Protein AF-G5GCE6-F1 (afdb_monomer)

Secondary structure (DSSP, 8-state):
-----------------------EEEEEESHHHHTTSPTT-EEEEEE-TTS--SS----TTSEEEEEE--SS---S--GGGS-TT-SEEE--SS-TTTT-TT-EEE--TTT-TT--EEE--SS--SEEEEETT--EEE--SS---EEEEE-SSS----SEEE-TT-TT---EESS-GGG-SEEE-TT-GGGPPPEEGGGG-

Structure (mmCIF, N/CA/C/O backbone):
data_AF-G5GCE6-F1
#
_entry.id   AF-G5GCE6-F1
#
loop_
_atom_site.group_PDB
_atom_site.id
_atom_site.type_symbol
_atom_site.label_atom_id
_atom_site.label_alt_id
_atom_site.label_comp_id
_atom_site.label_asym_id
_atom_site.label_entity_id
_atom_site.label_seq_id
_atom_site.pdbx_PDB_ins_code
_atom_site.Cartn_x
_atom_site.Cartn_y
_atom_site.Cartn_z
_atom_site.occupancy
_atom_site.B_iso_or_equiv
_atom_site.auth_seq_id
_atom_site.auth_comp_id
_atom_site.auth_asym_id
_atom_site.auth_atom_id
_atom_site.pdbx_PDB_model_num
ATOM 1 N N . MET A 1 1 ? -28.705 23.064 73.867 1.00 38.25 1 MET A N 1
ATOM 2 C CA . MET A 1 1 ? -28.601 23.358 72.418 1.00 38.25 1 MET A CA 1
ATOM 3 C C . MET A 1 1 ? -27.301 24.131 72.239 1.00 38.25 1 MET A C 1
ATOM 5 O O . MET A 1 1 ? -27.145 25.101 72.953 1.00 38.25 1 MET A O 1
ATOM 9 N N . SER A 1 2 ? -26.293 23.792 71.450 1.00 36.28 2 SER A N 1
ATOM 10 C CA . SER A 1 2 ? -26.011 22.711 70.511 1.00 36.28 2 SER A CA 1
ATOM 11 C C . SER A 1 2 ? -24.482 22.493 70.536 1.00 36.28 2 SER A C 1
ATOM 13 O O . SER A 1 2 ? -23.741 23.376 70.964 1.00 36.28 2 SER A O 1
ATOM 15 N N . PHE A 1 3 ? -24.040 21.304 70.140 1.00 30.88 3 PHE A N 1
ATOM 16 C CA . PHE A 1 3 ? -22.672 20.786 70.219 1.00 30.88 3 PHE A CA 1
ATOM 17 C C . PHE A 1 3 ? -21.669 21.530 69.314 1.00 30.88 3 PHE A C 1
ATOM 19 O O . PHE A 1 3 ? -21.962 21.786 68.151 1.00 30.88 3 PHE A O 1
ATOM 26 N N . CYS A 1 4 ? -20.446 21.745 69.813 1.00 34.59 4 CYS A N 1
ATOM 27 C CA . CYS A 1 4 ? -19.242 21.950 69.001 1.00 34.59 4 CYS A CA 1
ATOM 28 C C . CYS A 1 4 ? -18.360 20.700 69.124 1.00 34.59 4 CYS A C 1
ATOM 30 O O . CYS A 1 4 ? -17.718 20.493 70.150 1.00 34.59 4 CYS A O 1
ATOM 32 N N . VAL A 1 5 ? -18.335 19.870 68.080 1.00 34.66 5 VAL A N 1
ATOM 33 C CA . VAL A 1 5 ? -17.349 18.796 67.882 1.00 34.66 5 VAL A CA 1
ATOM 34 C C . VAL A 1 5 ? -16.894 18.889 66.429 1.00 34.66 5 VAL A C 1
ATOM 36 O O . VAL A 1 5 ? -17.588 18.441 65.523 1.00 34.66 5 VAL A O 1
ATOM 39 N N . GLY A 1 6 ? -15.749 19.527 66.201 1.00 32.06 6 GLY A N 1
ATOM 40 C CA . GLY A 1 6 ? -15.050 19.505 64.919 1.00 32.06 6 GLY A CA 1
ATOM 41 C C . GLY A 1 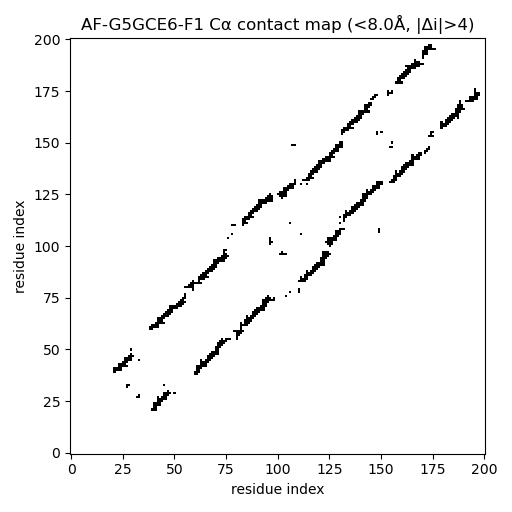6 ? -13.982 18.421 64.958 1.00 32.06 6 GLY A C 1
ATOM 42 O O . GLY A 1 6 ? -12.836 18.708 65.289 1.00 32.06 6 GLY A O 1
ATOM 43 N N . ILE A 1 7 ? -14.371 17.176 64.678 1.00 37.06 7 ILE A N 1
ATOM 44 C CA . ILE A 1 7 ? -13.442 16.065 64.447 1.00 37.06 7 ILE A CA 1
ATOM 45 C C . ILE A 1 7 ? -13.262 15.917 62.938 1.00 37.06 7 ILE A C 1
ATOM 47 O O . ILE A 1 7 ? -14.229 15.825 62.185 1.00 37.06 7 ILE A O 1
ATOM 51 N N . ALA A 1 8 ? -12.001 15.901 62.516 1.00 36.28 8 ALA A N 1
ATOM 52 C CA . ALA A 1 8 ? -11.582 15.583 61.166 1.00 36.28 8 ALA A CA 1
ATOM 53 C C . ALA A 1 8 ? -11.986 14.149 60.782 1.00 36.28 8 ALA A C 1
ATOM 55 O O . ALA A 1 8 ? -11.697 13.202 61.511 1.00 36.28 8 ALA A O 1
ATOM 56 N N . MET A 1 9 ? -12.567 13.980 59.595 1.00 34.84 9 MET A N 1
ATOM 57 C CA . MET A 1 9 ? -12.491 12.726 58.851 1.00 34.84 9 MET A CA 1
ATOM 58 C C . MET A 1 9 ? -12.184 13.023 57.391 1.00 34.84 9 MET A C 1
ATOM 60 O O . MET A 1 9 ? -12.892 13.768 56.715 1.00 34.84 9 MET A O 1
ATOM 64 N N . ALA A 1 10 ? -11.092 12.421 56.936 1.00 36.06 10 ALA A N 1
ATOM 65 C CA . ALA A 1 10 ? -10.726 12.310 55.545 1.00 36.06 10 ALA A CA 1
ATOM 66 C C . ALA A 1 10 ? -11.828 11.581 54.766 1.00 36.06 10 ALA A C 1
ATOM 68 O O . ALA A 1 10 ? -12.328 10.546 55.202 1.00 36.06 10 ALA A O 1
ATOM 69 N N . CYS A 1 11 ? -12.136 12.071 53.571 1.00 30.03 11 CYS A N 1
ATOM 70 C CA . CYS A 1 11 ? -12.676 11.220 52.526 1.00 30.03 11 CYS A CA 1
ATOM 71 C C . CYS A 1 11 ? -11.801 11.425 51.295 1.00 30.03 11 CYS A C 1
ATOM 73 O O . CYS A 1 11 ? -11.977 12.355 50.512 1.00 30.03 11 CYS A O 1
ATOM 75 N N . SER A 1 12 ? -10.779 10.579 51.204 1.00 34.12 12 SER A N 1
ATOM 76 C CA . SER A 1 12 ? -10.048 10.303 49.981 1.00 34.12 12 SER A CA 1
ATOM 77 C C . SER A 1 12 ? -11.053 9.853 48.927 1.00 34.12 12 SER A C 1
ATOM 79 O O . SER A 1 12 ? -11.539 8.722 48.974 1.00 34.12 12 SER A O 1
ATOM 81 N N . THR A 1 13 ? -11.381 10.731 47.987 1.00 35.94 13 THR A N 1
ATOM 82 C CA . THR A 1 13 ? -12.007 10.311 46.741 1.00 35.94 13 THR A CA 1
ATOM 83 C C . THR A 1 13 ? -10.972 9.486 45.994 1.00 35.94 13 THR A C 1
ATOM 85 O O . THR A 1 13 ? -9.988 9.994 45.457 1.00 35.94 13 THR A O 1
ATOM 88 N N . SER A 1 14 ? -11.159 8.170 46.050 1.00 34.25 14 SER A N 1
ATOM 89 C CA . SER A 1 14 ? -10.414 7.216 45.252 1.00 34.25 14 SER A CA 1
ATOM 90 C C . SER A 1 14 ? -10.471 7.663 43.796 1.00 34.25 14 SER A C 1
ATOM 92 O O . SER A 1 14 ? -11.555 7.732 43.209 1.00 34.25 14 SER A O 1
ATOM 94 N N . LEU A 1 15 ? -9.307 7.939 43.210 1.00 37.00 15 LEU A N 1
ATOM 95 C CA . LEU A 1 15 ? -9.115 7.766 41.781 1.00 37.00 15 LEU A CA 1
ATOM 96 C C . LEU A 1 15 ? -9.567 6.341 41.477 1.00 37.00 15 LEU A C 1
ATOM 98 O O . LEU A 1 15 ? -8.881 5.381 41.822 1.00 37.00 15 LEU A O 1
ATOM 102 N N . ALA A 1 16 ? -10.757 6.206 40.898 1.00 36.91 16 ALA A N 1
ATOM 103 C CA . ALA A 1 16 ? -11.116 4.993 40.205 1.00 36.91 16 ALA A CA 1
ATOM 104 C C . ALA A 1 16 ? -10.120 4.889 39.049 1.00 36.91 16 ALA A C 1
ATOM 106 O O . ALA A 1 16 ? -10.306 5.483 37.988 1.00 36.91 16 ALA A O 1
ATOM 107 N N . SER A 1 17 ? -9.021 4.174 39.284 1.00 39.84 17 SER A N 1
ATOM 108 C CA . SER A 1 17 ? -8.275 3.505 38.238 1.00 39.84 17 SER A CA 1
ATOM 109 C C . SER A 1 17 ? -9.249 2.517 37.612 1.00 39.84 17 SER A C 1
ATOM 111 O O . SER A 1 17 ? -9.331 1.348 37.986 1.00 39.84 17 SER A O 1
ATOM 113 N N . GLY A 1 18 ? -10.068 3.039 36.698 1.00 36.72 18 GLY A N 1
ATOM 114 C CA . GLY A 1 18 ? -10.846 2.246 35.777 1.00 36.72 18 GLY A CA 1
ATOM 115 C C . GLY A 1 18 ? -9.850 1.409 35.001 1.00 36.72 18 GLY A C 1
ATOM 116 O O . GLY A 1 18 ? -9.273 1.870 34.021 1.00 36.72 18 GLY A O 1
ATOM 117 N N . SER A 1 19 ? -9.626 0.197 35.497 1.00 42.47 19 SER A N 1
ATOM 118 C CA . SER A 1 19 ? -9.147 -0.953 34.751 1.00 42.47 19 SER A CA 1
ATOM 119 C C . SER A 1 19 ? -10.115 -1.147 33.585 1.00 42.47 19 SER A C 1
ATOM 121 O O . SER A 1 19 ? -11.017 -1.980 33.628 1.00 42.47 19 SER A O 1
ATOM 123 N N . THR A 1 20 ? -9.985 -0.305 32.566 1.00 47.72 20 THR A N 1
ATOM 124 C CA . THR A 1 20 ? -10.606 -0.517 31.273 1.00 47.72 20 THR A CA 1
ATOM 125 C C . THR A 1 20 ? -9.797 -1.638 30.656 1.00 47.72 20 THR A C 1
ATOM 127 O O . THR A 1 20 ? -8.755 -1.430 30.046 1.00 47.72 20 THR A O 1
ATOM 130 N N . THR A 1 21 ? -10.230 -2.873 30.909 1.00 48.88 21 THR A N 1
ATOM 131 C CA . THR A 1 21 ? -9.890 -3.975 30.014 1.00 48.88 21 THR A CA 1
ATOM 132 C C . THR A 1 21 ? -10.114 -3.447 28.599 1.00 48.88 21 THR A C 1
ATOM 134 O O . THR A 1 21 ? -11.217 -2.937 28.365 1.00 48.88 21 THR A O 1
ATOM 137 N N . PRO A 1 22 ? -9.109 -3.482 27.703 1.00 57.69 22 PRO A N 1
ATOM 138 C CA . PRO A 1 22 ? -9.297 -3.042 26.332 1.00 57.69 22 PRO A CA 1
ATOM 139 C C . PRO A 1 22 ? -10.565 -3.698 25.810 1.00 57.69 22 PRO A C 1
ATOM 141 O O . PRO A 1 22 ? -10.688 -4.925 25.845 1.00 57.69 22 PRO A O 1
ATOM 144 N N . THR A 1 23 ? -11.556 -2.884 25.451 1.00 78.44 23 THR A N 1
ATOM 145 C CA . THR A 1 23 ? -12.757 -3.412 24.817 1.00 78.44 23 THR A CA 1
ATOM 146 C C . THR A 1 23 ? -12.268 -4.035 23.522 1.00 78.44 23 THR A C 1
ATOM 148 O O . THR A 1 23 ? -11.692 -3.344 22.687 1.00 78.44 23 THR A O 1
ATOM 151 N N . ASP A 1 24 ? -12.390 -5.347 23.415 1.00 91.94 24 ASP A N 1
ATOM 152 C CA . ASP A 1 24 ? -11.937 -6.093 22.254 1.00 91.94 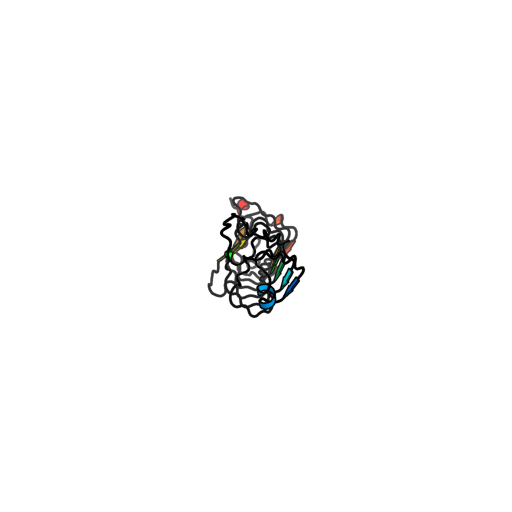24 ASP A CA 1
ATOM 153 C C . ASP A 1 24 ? -13.153 -6.319 21.362 1.00 91.94 24 ASP A C 1
ATOM 155 O O . ASP A 1 24 ? -14.114 -6.995 21.741 1.00 91.94 24 ASP A O 1
ATOM 159 N N . VAL A 1 25 ? -13.154 -5.662 20.209 1.00 96.69 25 VAL A N 1
ATOM 160 C CA . VAL A 1 25 ? -14.239 -5.705 19.241 1.00 96.69 25 VAL A CA 1
ATOM 161 C C . VAL A 1 25 ? -13.772 -6.520 18.052 1.00 96.69 25 VAL A C 1
ATOM 163 O O . VAL A 1 25 ? -12.861 -6.138 17.322 1.00 96.69 25 VAL A O 1
ATOM 166 N N . ASP A 1 26 ? -14.435 -7.648 17.822 1.00 97.50 26 ASP A N 1
ATOM 167 C CA . ASP A 1 26 ? -14.067 -8.530 16.718 1.00 97.50 26 ASP A CA 1
ATOM 168 C C . ASP A 1 26 ? -14.205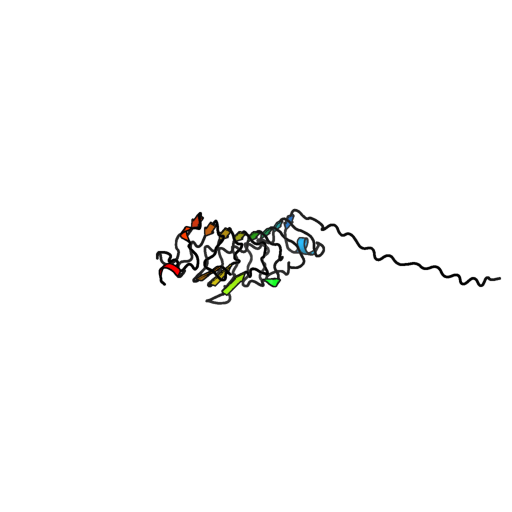 -7.823 15.361 1.00 97.50 26 ASP A C 1
ATOM 170 O O . ASP A 1 26 ? -13.300 -7.854 14.529 1.00 97.50 26 ASP A O 1
ATOM 174 N N . ARG A 1 27 ? -15.330 -7.133 15.131 1.00 98.00 27 ARG A N 1
ATOM 175 C CA . ARG A 1 27 ? -15.604 -6.462 13.855 1.00 98.00 27 ARG A CA 1
ATOM 176 C C . ARG A 1 27 ? -16.372 -5.163 14.040 1.00 98.00 27 ARG A C 1
ATOM 178 O O . ARG A 1 27 ? -17.335 -5.109 14.801 1.00 98.00 27 ARG A O 1
ATOM 185 N N . VAL A 1 28 ? -16.007 -4.149 13.264 1.00 98.25 28 VAL A N 1
ATOM 186 C CA . VAL A 1 28 ? -16.725 -2.874 13.150 1.00 98.25 28 VAL A CA 1
ATOM 187 C C . VAL A 1 28 ? -16.897 -2.539 11.679 1.00 98.25 28 VAL A C 1
ATOM 189 O O . VAL A 1 28 ? -15.960 -2.694 10.900 1.00 98.25 28 VAL A O 1
ATOM 192 N N . LYS A 1 29 ? -18.081 -2.049 11.303 1.00 98.00 29 LYS A N 1
ATOM 193 C CA . LYS A 1 29 ? -18.350 -1.559 9.952 1.00 98.00 29 LYS A CA 1
ATOM 194 C C . LYS A 1 29 ? -18.863 -0.125 9.979 1.00 98.00 29 LYS A C 1
ATOM 196 O O . LYS A 1 29 ? -19.843 0.173 10.659 1.00 98.00 29 LYS A O 1
ATOM 201 N N . GLY A 1 30 ? -18.230 0.729 9.181 1.00 97.81 30 GLY A N 1
ATOM 202 C CA . GLY A 1 30 ? -18.582 2.133 9.009 1.00 97.81 30 GLY A CA 1
ATOM 203 C C . GLY A 1 30 ? -18.041 3.054 10.107 1.00 97.81 30 GLY A C 1
ATOM 204 O O . GLY A 1 30 ? -17.963 2.702 11.285 1.00 97.81 30 GLY A O 1
ATOM 205 N N . LEU A 1 31 ? -17.712 4.287 9.710 1.00 96.88 31 LEU A N 1
ATOM 206 C CA . LEU A 1 31 ? -17.091 5.279 10.595 1.00 96.88 31 LEU A CA 1
ATOM 207 C C . LEU A 1 31 ? -17.957 5.663 11.793 1.00 96.88 31 LEU A C 1
ATOM 209 O O . LEU A 1 31 ? -17.433 5.877 12.879 1.00 96.88 31 LEU A O 1
ATOM 213 N N . GLN A 1 32 ? -19.278 5.746 11.616 1.00 96.62 32 GLN A N 1
ATOM 214 C CA . GLN A 1 32 ? -20.172 6.138 12.705 1.00 96.62 32 GLN A CA 1
ATOM 215 C C . GLN A 1 32 ? -20.141 5.129 13.857 1.00 96.62 32 GLN A C 1
ATOM 217 O O . GLN A 1 32 ? -20.107 5.541 15.012 1.00 96.62 32 GLN A O 1
ATOM 222 N N . ALA A 1 33 ? -20.136 3.828 13.551 1.00 97.62 33 ALA A N 1
ATOM 223 C CA . ALA A 1 33 ? -20.049 2.784 14.568 1.00 97.62 33 ALA A CA 1
ATOM 224 C C . ALA A 1 33 ? -18.671 2.785 15.241 1.00 97.62 33 ALA A C 1
ATOM 226 O O . ALA A 1 33 ? -18.586 2.695 16.462 1.00 97.62 33 ALA A O 1
ATOM 227 N N . LEU A 1 34 ? -17.600 2.959 14.459 1.00 97.75 34 LEU A N 1
ATOM 228 C CA . LEU A 1 34 ? -16.238 3.050 14.986 1.00 97.75 34 LEU A CA 1
ATOM 229 C C . LEU A 1 34 ? -16.076 4.220 15.962 1.00 97.75 34 LEU A C 1
ATOM 231 O O . LEU A 1 34 ? -15.569 4.035 17.061 1.00 97.75 34 LEU A O 1
ATOM 235 N N . TYR A 1 35 ? -16.570 5.406 15.604 1.00 97.19 35 TYR A N 1
ATOM 236 C CA . TYR A 1 35 ? -16.459 6.612 16.431 1.00 97.19 35 TYR A CA 1
ATOM 237 C C . TYR A 1 35 ? -17.350 6.622 17.677 1.00 97.19 35 TYR A C 1
ATOM 239 O O . TYR A 1 35 ? -17.205 7.506 18.517 1.00 97.19 35 TYR A O 1
ATOM 247 N N . GLN A 1 36 ? -18.235 5.638 17.842 1.00 97.31 36 GLN A N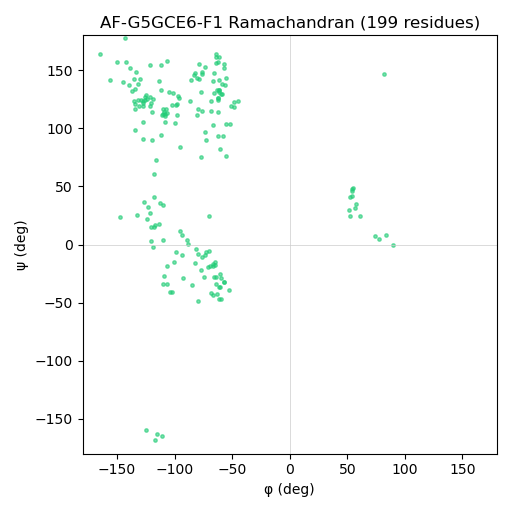 1
ATOM 248 C CA . GLN A 1 36 ? -18.929 5.410 19.113 1.00 97.31 36 GLN A CA 1
ATOM 249 C C . GLN A 1 36 ? -18.083 4.607 20.109 1.00 97.31 36 GLN A C 1
ATOM 251 O O . GLN A 1 36 ? -18.405 4.587 21.297 1.00 97.31 36 GLN A O 1
ATOM 256 N N . LEU A 1 37 ? -17.015 3.949 19.650 1.00 96.50 37 LEU A N 1
ATOM 257 C CA . LEU A 1 37 ? -16.133 3.173 20.511 1.00 96.50 37 LEU A CA 1
ATOM 258 C C . LEU A 1 37 ? -15.156 4.089 21.264 1.00 96.50 37 LEU A C 1
ATOM 260 O O . LEU A 1 37 ? -14.645 5.052 20.679 1.00 96.50 37 LEU A O 1
ATOM 264 N N . PRO A 1 38 ? -14.849 3.786 22.540 1.00 96.25 38 PRO A N 1
ATOM 265 C CA . PRO A 1 38 ? -13.845 4.518 23.304 1.00 96.25 38 PRO A CA 1
ATOM 266 C C . PRO A 1 38 ? -12.467 4.511 22.630 1.00 96.25 38 PRO A C 1
ATOM 268 O O . PRO A 1 38 ? -12.098 3.548 21.953 1.00 96.25 38 PRO A O 1
ATOM 271 N N . ALA A 1 39 ? -11.671 5.553 22.880 1.00 95.31 39 ALA A N 1
ATOM 272 C CA . ALA A 1 39 ? -10.252 5.559 22.528 1.00 95.31 39 ALA A CA 1
ATOM 273 C C . ALA A 1 39 ? -9.527 4.352 23.151 1.00 95.31 39 ALA A C 1
ATOM 275 O O . ALA A 1 39 ? -9.837 3.957 24.275 1.00 95.31 39 ALA A O 1
ATOM 276 N N . GLY A 1 40 ? -8.570 3.773 22.429 1.00 94.31 40 GLY A N 1
ATOM 277 C CA . GLY A 1 40 ? -7.826 2.584 22.849 1.00 94.31 40 GLY A CA 1
ATOM 278 C C . GLY A 1 40 ? -8.586 1.264 22.687 1.00 94.31 40 GLY A C 1
ATOM 279 O O . GLY A 1 40 ? -8.086 0.224 23.106 1.00 94.31 40 GLY A O 1
ATOM 280 N N . THR A 1 41 ? -9.786 1.280 22.096 1.00 96.69 41 THR A N 1
ATOM 281 C CA . THR A 1 41 ? -10.502 0.048 21.731 1.00 96.69 41 THR A CA 1
ATOM 282 C C . THR A 1 41 ? -9.680 -0.750 20.719 1.00 96.69 41 THR A C 1
ATOM 284 O O . THR A 1 41 ? -9.220 -0.188 19.719 1.00 96.69 41 THR A O 1
ATOM 287 N N . HIS A 1 42 ? -9.519 -2.052 20.975 1.00 97.69 42 HIS A N 1
ATOM 288 C CA . HIS A 1 42 ? -8.890 -2.985 20.041 1.00 97.69 42 HIS A CA 1
ATOM 289 C C . HIS A 1 42 ? -9.949 -3.510 19.080 1.00 97.69 42 HIS A C 1
ATOM 291 O O . HIS A 1 42 ? -10.964 -4.048 19.514 1.00 97.69 42 HIS A O 1
ATOM 297 N N . VAL A 1 43 ? -9.736 -3.343 17.780 1.00 98.06 43 VAL A N 1
ATOM 298 C CA . VAL A 1 43 ? -10.646 -3.796 16.728 1.00 98.06 43 VAL A CA 1
ATOM 299 C C . VAL A 1 43 ? -9.914 -4.796 15.842 1.00 98.06 43 VAL A C 1
ATOM 301 O O . VAL A 1 43 ? -9.001 -4.424 15.108 1.00 98.06 43 VAL A O 1
ATOM 304 N N . ARG A 1 44 ? -10.325 -6.067 15.835 1.00 98.19 44 ARG A N 1
ATOM 305 C CA . ARG A 1 44 ? -9.660 -7.059 14.968 1.00 98.19 44 ARG A CA 1
ATOM 306 C C . ARG A 1 44 ? -9.889 -6.755 13.486 1.00 98.19 44 ARG A C 1
ATOM 308 O O . ARG A 1 44 ? -8.949 -6.780 12.694 1.00 98.19 44 ARG A O 1
ATOM 315 N N . HIS A 1 45 ? -11.119 -6.406 13.107 1.00 98.62 45 HIS A N 1
ATOM 316 C CA . HIS A 1 45 ? -11.460 -6.083 11.719 1.00 98.62 45 HIS A CA 1
ATOM 317 C C . HIS A 1 45 ? -12.315 -4.818 11.605 1.00 98.62 45 HIS A C 1
ATOM 319 O O . HIS A 1 45 ? -13.464 -4.778 12.050 1.00 98.62 45 HIS A O 1
ATOM 325 N N . CYS A 1 46 ? -11.777 -3.790 10.958 1.00 98.62 46 CYS A N 1
ATOM 326 C CA . CYS A 1 46 ? -12.468 -2.537 10.688 1.00 98.62 46 CYS A CA 1
ATOM 327 C C . CYS A 1 46 ? -12.747 -2.397 9.187 1.00 98.62 46 CYS A C 1
ATOM 329 O O . CYS A 1 46 ? -11.826 -2.229 8.392 1.00 98.62 46 CYS A O 1
ATOM 331 N N . ASP A 1 47 ? -14.023 -2.467 8.810 1.00 98.81 47 ASP A N 1
ATOM 332 C CA . ASP A 1 47 ? -14.497 -2.290 7.436 1.00 98.81 47 ASP A CA 1
ATOM 333 C C . ASP A 1 47 ? -15.037 -0.866 7.246 1.00 98.81 47 ASP A C 1
ATOM 335 O O . ASP A 1 47 ? -16.135 -0.521 7.698 1.00 98.81 47 ASP A O 1
ATOM 339 N N . LEU A 1 48 ? -14.250 -0.033 6.572 1.00 98.75 48 LEU A N 1
ATOM 340 C CA . LEU A 1 48 ? -14.595 1.319 6.134 1.00 98.75 48 LEU A CA 1
ATOM 341 C C . LEU A 1 48 ? -14.659 1.406 4.598 1.00 98.75 48 LEU A C 1
ATOM 343 O O . LEU A 1 48 ? -14.634 2.506 4.028 1.00 98.75 48 LEU A O 1
ATOM 347 N N . SER A 1 49 ? -14.762 0.261 3.920 1.00 98.75 49 SER A N 1
ATOM 348 C CA . SER A 1 49 ? -14.895 0.194 2.469 1.00 98.75 49 SER A CA 1
ATOM 349 C C . SER A 1 49 ? -16.200 0.844 2.001 1.00 98.75 49 SER A C 1
ATOM 351 O O . SER A 1 49 ? -17.163 0.986 2.767 1.00 98.75 49 SER A O 1
ATOM 353 N N . HIS A 1 50 ? -16.245 1.291 0.741 1.00 98.38 50 HIS A N 1
ATOM 354 C CA . HIS A 1 50 ? -17.458 1.835 0.103 1.00 98.38 50 HIS A CA 1
ATOM 355 C C . HIS A 1 50 ? -18.163 2.966 0.882 1.00 98.38 50 HIS A C 1
ATOM 357 O O . HIS A 1 50 ? -19.357 3.223 0.704 1.00 98.38 50 HIS A O 1
ATOM 363 N N . SER A 1 51 ? -17.427 3.688 1.725 1.00 97.25 51 SER A N 1
ATOM 364 C CA . SER A 1 51 ? -17.966 4.714 2.624 1.00 97.25 51 SER A CA 1
ATOM 365 C C . SER A 1 51 ? -17.916 6.126 2.027 1.00 97.25 51 SER A C 1
ATOM 367 O O . SER A 1 51 ? -18.231 7.103 2.705 1.00 97.25 51 SER A O 1
ATOM 369 N N . ARG A 1 52 ? -17.557 6.244 0.738 1.00 97.44 52 ARG A N 1
ATOM 370 C CA . ARG A 1 52 ? -17.425 7.510 -0.012 1.00 97.44 52 ARG A CA 1
ATOM 371 C C . ARG A 1 52 ? -16.450 8.493 0.646 1.00 97.44 52 ARG A C 1
ATOM 373 O O . ARG A 1 52 ? -16.623 9.708 0.546 1.00 97.44 52 ARG A O 1
ATOM 380 N N . LEU A 1 53 ? -15.428 7.975 1.323 1.00 97.94 53 LEU A N 1
ATOM 381 C CA . LEU A 1 53 ? -14.425 8.789 1.998 1.00 97.94 53 LEU A CA 1
ATOM 382 C C . LEU A 1 53 ? -13.578 9.523 0.960 1.00 97.94 53 LEU A C 1
ATOM 384 O O . LEU A 1 53 ? -12.985 8.902 0.086 1.00 97.94 53 LEU A O 1
ATOM 388 N N . THR A 1 54 ? -13.518 10.848 1.054 1.00 97.00 54 THR A N 1
ATOM 389 C CA . THR A 1 54 ? -12.667 11.698 0.196 1.00 97.00 54 THR A CA 1
ATOM 390 C C . THR A 1 54 ? -11.384 12.135 0.897 1.00 97.00 54 THR A C 1
ATOM 392 O O . THR A 1 54 ? -10.443 12.610 0.262 1.00 97.00 54 THR A O 1
ATOM 395 N N . LYS A 1 55 ? -11.342 11.974 2.222 1.00 96.44 55 LYS A N 1
ATOM 396 C CA . LYS A 1 55 ? -10.209 12.272 3.093 1.00 96.44 55 LYS A CA 1
ATOM 397 C C . LYS A 1 55 ? -10.005 11.109 4.047 1.00 96.44 55 LYS A C 1
ATOM 399 O O . LYS A 1 55 ? -10.975 10.453 4.429 1.00 96.44 55 LYS A O 1
ATOM 404 N N . MET A 1 56 ? -8.750 10.895 4.423 1.00 96.19 56 MET A N 1
ATOM 405 C CA . MET A 1 56 ? -8.401 9.912 5.435 1.00 96.19 56 MET A CA 1
ATOM 406 C C . MET A 1 56 ? -9.123 10.275 6.753 1.00 96.19 56 MET A C 1
ATOM 408 O O . MET A 1 56 ? -9.129 11.452 7.131 1.00 96.19 56 MET A O 1
ATOM 412 N N . PRO A 1 57 ? -9.826 9.329 7.400 1.00 97.19 57 PRO A N 1
ATOM 413 C CA . PRO A 1 57 ? -10.336 9.521 8.750 1.00 97.19 57 PRO A CA 1
ATOM 414 C C . PRO A 1 57 ? -9.192 9.383 9.757 1.00 97.19 57 PRO A C 1
ATOM 416 O O . PRO A 1 57 ? -8.292 8.572 9.561 1.00 97.19 57 PRO A O 1
ATOM 419 N N . ASN A 1 58 ? -9.242 10.130 10.861 1.00 97.62 58 ASN A N 1
ATOM 420 C CA . ASN A 1 58 ? -8.285 9.922 11.943 1.00 97.62 58 ASN A CA 1
ATOM 421 C C . ASN A 1 58 ? -8.667 8.666 12.737 1.00 97.62 58 ASN A C 1
ATOM 423 O O . ASN A 1 58 ? -9.735 8.637 13.354 1.00 97.62 58 ASN A O 1
ATOM 427 N N . LEU A 1 59 ? -7.810 7.647 12.687 1.00 97.69 59 LEU A N 1
ATOM 428 C CA . LEU A 1 59 ? -7.979 6.344 13.327 1.00 97.69 59 LEU A CA 1
ATOM 429 C C . LEU A 1 59 ? -6.854 6.033 14.327 1.00 97.69 59 LEU A C 1
ATOM 431 O O . LEU A 1 59 ? -6.864 4.959 14.920 1.00 97.69 59 LEU A O 1
ATOM 435 N N . SER A 1 60 ? -5.910 6.956 14.548 1.00 97.06 60 SER A N 1
ATOM 436 C CA . SER A 1 60 ? -4.715 6.720 15.379 1.00 97.06 60 SER A CA 1
ATOM 437 C C . SER A 1 60 ? -5.018 6.467 16.857 1.00 97.06 60 SER A C 1
ATOM 439 O O . SER A 1 60 ? -4.176 5.966 17.591 1.00 97.06 60 SER A O 1
ATOM 441 N N . MET A 1 61 ? -6.236 6.783 17.302 1.00 96.50 61 MET A N 1
ATOM 442 C CA . MET A 1 61 ? -6.714 6.518 18.661 1.00 96.50 61 MET A CA 1
ATOM 443 C C . MET A 1 61 ? -7.211 5.083 18.886 1.00 96.50 61 MET A C 1
ATOM 445 O O . MET A 1 61 ? -7.619 4.766 20.002 1.00 96.50 61 MET A O 1
ATOM 449 N N . TYR A 1 62 ? -7.239 4.241 17.853 1.00 97.12 62 TYR A N 1
ATOM 450 C CA . TYR A 1 62 ? -7.662 2.844 17.936 1.00 97.12 62 TYR A CA 1
ATOM 451 C C . TYR A 1 62 ? -6.477 1.914 17.705 1.00 97.12 62 TYR A C 1
ATOM 453 O O . TYR A 1 62 ? -5.542 2.256 16.985 1.00 97.12 62 TYR A O 1
ATOM 461 N N . THR A 1 63 ? -6.564 0.705 18.247 1.00 97.19 63 THR A N 1
ATOM 462 C CA . THR A 1 63 ? -5.709 -0.408 17.830 1.00 97.19 63 THR A CA 1
ATOM 463 C C . THR A 1 63 ? -6.522 -1.233 16.842 1.00 97.19 63 THR A C 1
ATOM 465 O O . THR A 1 63 ? -7.619 -1.668 17.179 1.00 97.19 63 THR A O 1
ATOM 468 N N . ILE A 1 64 ? -6.050 -1.402 15.606 1.00 98.12 64 ILE A N 1
ATOM 469 C CA . ILE A 1 64 ? -6.796 -2.123 14.564 1.00 98.12 64 ILE A CA 1
ATOM 470 C C . ILE A 1 64 ? -5.870 -3.131 13.895 1.00 98.12 64 ILE A C 1
ATOM 472 O O . ILE A 1 64 ? -4.848 -2.713 13.367 1.00 98.12 64 ILE A O 1
ATOM 476 N N . ASP A 1 65 ? -6.226 -4.419 13.860 1.00 98.38 65 ASP A N 1
ATOM 477 C CA . ASP A 1 65 ? -5.379 -5.439 13.215 1.00 98.38 65 ASP A CA 1
ATOM 478 C C . ASP A 1 65 ? -5.547 -5.431 11.684 1.00 98.38 65 ASP A C 1
ATOM 480 O O . ASP A 1 65 ? -4.568 -5.412 10.936 1.00 98.38 65 ASP A O 1
ATOM 484 N N . THR A 1 66 ? -6.796 -5.439 11.206 1.00 98.81 66 THR A N 1
ATOM 485 C CA . THR A 1 66 ? -7.154 -5.403 9.778 1.00 98.81 66 THR A CA 1
ATOM 486 C C . THR A 1 66 ? -8.014 -4.186 9.479 1.00 98.81 66 THR A C 1
ATOM 488 O O . THR A 1 66 ? -9.104 -4.048 10.039 1.00 98.81 66 THR A O 1
ATOM 491 N N . LEU A 1 67 ? -7.555 -3.334 8.568 1.00 98.81 67 LEU A N 1
ATOM 492 C CA . LEU A 1 67 ? -8.241 -2.115 8.163 1.00 98.81 67 LEU A CA 1
ATOM 493 C C . LEU A 1 67 ? -8.528 -2.135 6.662 1.00 98.81 67 LEU A C 1
ATOM 495 O O . LEU A 1 67 ? -7.607 -2.147 5.848 1.00 98.81 67 LEU A O 1
ATOM 499 N N . ASP A 1 68 ? -9.807 -2.085 6.312 1.00 98.94 68 ASP A N 1
ATOM 500 C CA . ASP A 1 68 ? -10.271 -1.979 4.933 1.00 98.94 68 ASP A CA 1
ATOM 501 C C . ASP A 1 68 ? -10.803 -0.565 4.664 1.00 98.94 68 ASP A C 1
ATOM 503 O O . ASP A 1 68 ? -11.805 -0.131 5.233 1.00 98.94 68 ASP A O 1
ATOM 507 N N . LEU A 1 69 ? -10.103 0.169 3.805 1.00 98.81 69 LEU A N 1
ATOM 508 C CA . LEU A 1 69 ? -10.448 1.496 3.292 1.00 98.81 69 LEU A CA 1
ATOM 509 C C . LEU A 1 69 ? -10.663 1.465 1.770 1.00 98.81 69 LEU A C 1
ATOM 511 O O . LEU A 1 69 ? -10.662 2.521 1.119 1.00 98.81 69 LEU A O 1
ATOM 515 N N . SER A 1 70 ? -10.854 0.279 1.195 1.00 98.94 70 SER A N 1
ATOM 516 C CA . SER A 1 70 ? -11.010 0.078 -0.240 1.00 98.94 70 SER A CA 1
ATOM 517 C C . SER A 1 70 ? -12.271 0.743 -0.800 1.00 98.94 70 SER A C 1
ATOM 519 O O . SER A 1 70 ? -13.212 1.095 -0.080 1.00 98.94 70 SER A O 1
ATOM 521 N N . HIS A 1 71 ? -12.303 0.947 -2.117 1.00 98.81 71 HIS A N 1
ATOM 522 C CA . HIS A 1 71 ? -13.476 1.477 -2.821 1.00 98.81 71 HIS A CA 1
ATOM 523 C C . HIS A 1 71 ? -14.007 2.805 -2.248 1.00 98.81 71 HIS A C 1
ATOM 525 O O . HIS A 1 71 ? -15.217 3.033 -2.125 1.00 98.81 71 HIS A O 1
ATOM 531 N N . ASN A 1 72 ? -13.091 3.703 -1.903 1.00 98.75 72 ASN A N 1
ATOM 532 C CA . ASN A 1 72 ? -13.382 5.070 -1.494 1.00 98.75 72 ASN A CA 1
ATOM 533 C C . ASN A 1 72 ? -12.880 6.059 -2.570 1.00 98.75 72 ASN A C 1
ATOM 535 O O . ASN A 1 72 ? -12.652 5.706 -3.726 1.00 98.75 72 ASN A O 1
ATOM 539 N N . ALA A 1 73 ? -12.781 7.340 -2.228 1.00 98.50 73 ALA A N 1
ATOM 540 C CA . ALA A 1 73 ? -12.286 8.402 -3.100 1.00 98.50 73 ALA A CA 1
ATOM 541 C C . ALA A 1 73 ? -11.090 9.130 -2.463 1.00 98.50 73 ALA A C 1
ATOM 543 O O . ALA A 1 73 ? -10.917 10.336 -2.654 1.00 98.50 73 ALA A O 1
ATOM 544 N N . LEU A 1 74 ? -10.278 8.411 -1.681 1.00 98.44 74 LEU A N 1
ATOM 545 C CA . LEU A 1 74 ? -9.091 8.966 -1.036 1.00 98.44 74 LEU A CA 1
ATOM 546 C C . LEU A 1 74 ? -8.072 9.365 -2.101 1.00 98.44 74 LEU A C 1
ATOM 548 O O . LEU A 1 74 ? -7.755 8.570 -2.980 1.00 98.44 74 LEU A O 1
ATOM 552 N N . GLN A 1 75 ? -7.555 10.589 -2.020 1.00 97.69 75 GLN A N 1
ATOM 553 C CA . GLN A 1 75 ? -6.582 11.115 -2.989 1.00 97.69 75 GLN A CA 1
ATOM 554 C C . GLN A 1 75 ? -5.155 11.204 -2.443 1.00 97.69 75 GLN A C 1
ATOM 556 O O . GLN A 1 75 ? -4.199 11.287 -3.214 1.00 97.69 75 GLN A O 1
ATOM 561 N N . GLU A 1 76 ? -5.011 11.170 -1.123 1.00 96.12 76 GLU A N 1
ATOM 562 C CA . GLU A 1 76 ? -3.754 11.319 -0.396 1.00 96.12 76 GLU A CA 1
ATOM 563 C C . GLU A 1 76 ? -3.752 10.385 0.810 1.00 96.12 76 GLU A C 1
ATOM 565 O O . GLU A 1 76 ? -4.807 10.013 1.330 1.00 96.12 76 GLU A O 1
ATOM 570 N N . ILE A 1 77 ? -2.547 10.061 1.266 1.00 95.56 77 ILE A N 1
ATOM 571 C CA . ILE A 1 77 ? -2.301 9.334 2.504 1.00 95.56 77 ILE A CA 1
ATOM 572 C C . ILE A 1 77 ? -1.788 10.317 3.552 1.00 95.56 77 ILE A C 1
ATOM 574 O O . ILE A 1 77 ? -0.855 11.073 3.297 1.00 95.56 77 ILE A O 1
ATOM 578 N N . ALA A 1 78 ? -2.384 10.271 4.740 1.00 95.75 78 ALA A N 1
ATOM 579 C CA . ALA A 1 78 ? -1.864 10.922 5.932 1.00 95.75 78 ALA A CA 1
ATOM 580 C C . ALA A 1 78 ? -1.426 9.828 6.911 1.00 95.75 78 ALA A C 1
ATOM 582 O O . ALA A 1 78 ? -2.254 9.307 7.652 1.00 95.75 78 ALA A O 1
ATOM 583 N N . GLU A 1 79 ? -0.143 9.451 6.884 1.00 94.12 79 GLU A N 1
ATOM 584 C CA . GLU A 1 79 ? 0.378 8.286 7.624 1.00 94.12 79 GLU A CA 1
ATOM 585 C C . GLU A 1 79 ? 0.024 8.321 9.124 1.00 94.12 79 GLU A C 1
ATOM 587 O O . GLU A 1 79 ? -0.393 7.313 9.678 1.00 94.12 79 GLU A O 1
ATOM 592 N N . LEU A 1 80 ? 0.069 9.502 9.753 1.00 96.06 80 LEU A N 1
ATOM 593 C CA . LEU A 1 80 ? -0.238 9.698 11.181 1.00 96.06 80 LEU A CA 1
ATOM 594 C C . LEU A 1 80 ? -1.720 9.520 11.558 1.00 96.06 80 LEU A C 1
ATOM 596 O O . LEU A 1 80 ? -2.076 9.629 12.729 1.00 96.06 80 LEU A O 1
ATOM 600 N N . GLN A 1 81 ? -2.600 9.319 10.578 1.00 97.31 81 GLN A N 1
ATOM 601 C CA . GLN A 1 81 ? -4.016 9.042 10.817 1.00 97.31 81 GLN A CA 1
ATOM 602 C C . GLN A 1 81 ? -4.319 7.544 10.868 1.00 97.31 81 GLN A C 1
ATOM 604 O O . GLN A 1 81 ? -5.438 7.175 11.219 1.00 97.31 81 GLN A O 1
ATOM 609 N N . PHE A 1 82 ? -3.358 6.685 10.524 1.00 97.56 82 PHE A N 1
ATOM 610 C CA . PHE A 1 82 ? -3.518 5.245 10.664 1.00 97.56 82 PHE A CA 1
ATOM 611 C C . PHE A 1 82 ? -3.309 4.786 12.117 1.00 97.56 82 PHE A C 1
ATOM 613 O O . PHE A 1 82 ? -2.599 5.446 12.876 1.00 97.56 82 PHE A O 1
ATOM 620 N N . PRO A 1 83 ? -3.895 3.640 12.501 1.00 96.25 83 PRO A N 1
ATOM 621 C CA . PRO A 1 83 ? -3.497 2.889 13.690 1.00 96.25 83 PRO A CA 1
ATOM 622 C C . PRO A 1 83 ? -2.053 2.386 13.546 1.00 96.25 83 PRO A C 1
ATOM 624 O O . PRO A 1 83 ? -1.720 1.789 12.522 1.00 96.25 83 PRO A O 1
ATOM 627 N N . GLU A 1 84 ? -1.217 2.558 14.572 1.00 92.25 84 GLU A N 1
ATOM 628 C CA . GLU A 1 84 ? 0.191 2.106 14.549 1.00 92.25 84 GLU A CA 1
ATOM 629 C C . GLU A 1 84 ? 0.322 0.569 14.477 1.00 92.25 84 GLU A C 1
ATOM 631 O O . GLU A 1 84 ? 1.284 0.024 13.935 1.00 92.25 84 GLU A O 1
ATOM 636 N N . ASP A 1 85 ? -0.671 -0.156 14.996 1.00 93.75 85 ASP A N 1
ATOM 637 C CA . ASP A 1 85 ? -0.654 -1.618 15.121 1.00 93.75 85 ASP A CA 1
ATOM 638 C C . ASP A 1 85 ? -1.203 -2.381 13.908 1.00 93.75 85 ASP A C 1
ATOM 640 O O . ASP A 1 85 ? -1.287 -3.612 13.950 1.00 93.75 85 ASP A O 1
ATOM 644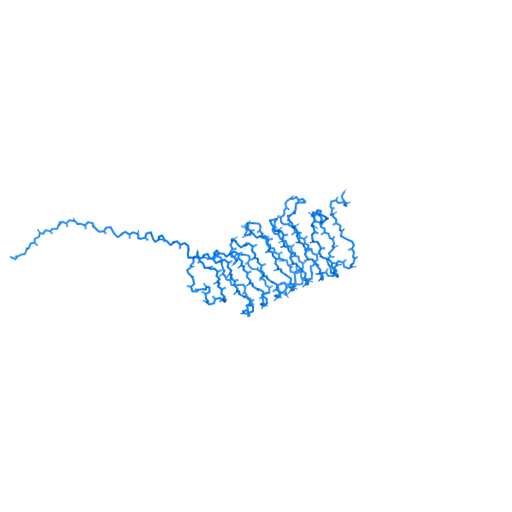 N N . VAL A 1 86 ? -1.562 -1.680 12.828 1.00 98.00 86 VAL A N 1
ATOM 645 C CA . VAL A 1 86 ? -2.181 -2.313 11.659 1.00 98.00 86 VAL A CA 1
ATOM 646 C C . VAL A 1 86 ? -1.276 -3.375 11.036 1.00 98.00 86 VAL A C 1
ATOM 648 O O . VAL A 1 86 ? -0.098 -3.150 10.755 1.00 98.00 86 VAL A O 1
ATOM 651 N N . VAL A 1 87 ? -1.849 -4.560 10.819 1.00 98.69 87 VAL A N 1
ATOM 652 C CA . VAL A 1 87 ? -1.173 -5.736 10.254 1.00 98.69 87 VAL A CA 1
ATOM 653 C C . VAL A 1 87 ? -1.547 -5.919 8.787 1.00 98.69 87 VAL A C 1
ATOM 655 O O . VAL A 1 87 ? -0.686 -6.226 7.958 1.00 98.69 87 VAL A O 1
ATOM 658 N N . VAL A 1 88 ? -2.823 -5.702 8.464 1.00 98.88 88 VAL A N 1
ATOM 659 C CA . VAL A 1 88 ? -3.380 -5.812 7.114 1.00 98.88 88 VAL A CA 1
ATOM 660 C C . VAL A 1 88 ? -4.090 -4.513 6.764 1.00 98.88 88 VAL A C 1
ATOM 662 O O . VAL A 1 88 ? -4.996 -4.087 7.482 1.00 98.88 88 VAL A O 1
ATOM 665 N N . LEU A 1 89 ? -3.688 -3.899 5.656 1.00 98.88 89 LEU A N 1
ATOM 666 C CA . LEU A 1 89 ? -4.258 -2.650 5.171 1.00 98.88 89 LEU A CA 1
ATOM 667 C C . LEU A 1 89 ? -4.689 -2.787 3.711 1.00 98.88 89 LEU A C 1
ATOM 669 O O . LEU A 1 89 ? -3.866 -3.081 2.844 1.00 98.88 89 LEU A O 1
ATOM 673 N N . ASP A 1 90 ? -5.964 -2.518 3.448 1.00 98.94 90 ASP A N 1
ATOM 674 C CA . ASP A 1 90 ? -6.511 -2.415 2.099 1.00 98.94 90 ASP A CA 1
ATOM 675 C C . ASP A 1 90 ? -6.879 -0.956 1.786 1.00 98.94 90 ASP A C 1
ATOM 677 O O . ASP A 1 90 ? -7.720 -0.338 2.436 1.00 98.94 90 ASP A O 1
ATOM 681 N N . LEU A 1 91 ? -6.206 -0.391 0.790 1.00 98.88 91 LEU A N 1
ATOM 682 C CA . LEU A 1 91 ? -6.413 0.939 0.217 1.00 98.88 91 LEU A CA 1
ATOM 683 C C . LEU A 1 91 ? -6.750 0.848 -1.280 1.00 98.88 91 LEU A C 1
ATOM 685 O O . LEU A 1 91 ? -6.669 1.853 -2.002 1.00 98.88 91 LEU A O 1
ATOM 689 N N . SER A 1 92 ? -7.100 -0.341 -1.768 1.00 98.94 92 SER A N 1
ATOM 690 C CA . SER A 1 92 ? -7.384 -0.592 -3.173 1.00 98.94 92 SER A CA 1
ATOM 691 C C . SER A 1 92 ? -8.580 0.221 -3.674 1.00 98.94 92 SER A C 1
ATOM 693 O O . SER A 1 92 ? -9.429 0.681 -2.906 1.00 98.94 92 SER A O 1
ATOM 695 N N . HIS A 1 93 ? -8.647 0.448 -4.985 1.00 98.88 93 HIS A N 1
ATOM 696 C CA . HIS A 1 93 ? -9.768 1.157 -5.615 1.00 98.88 93 HIS A CA 1
ATOM 697 C C . HIS A 1 93 ? -10.055 2.535 -4.992 1.00 98.88 93 HIS A C 1
ATOM 699 O O . HIS A 1 93 ? -11.198 2.884 -4.694 1.00 98.88 93 HIS A O 1
ATOM 705 N N . ASN A 1 94 ? -9.003 3.331 -4.816 1.00 98.88 94 ASN A N 1
ATOM 706 C CA . ASN A 1 94 ? -9.082 4.728 -4.407 1.00 98.88 94 ASN A CA 1
ATOM 707 C C . ASN A 1 94 ? -8.563 5.640 -5.539 1.00 98.88 94 ASN A C 1
ATOM 709 O O . ASN A 1 94 ? -8.494 5.262 -6.710 1.00 98.88 94 ASN A O 1
ATOM 713 N N . GLN A 1 95 ? -8.244 6.891 -5.219 1.00 98.44 95 GLN A N 1
ATOM 714 C CA . GLN A 1 95 ? -7.681 7.875 -6.145 1.00 98.44 95 GLN A CA 1
ATOM 715 C C . GLN A 1 95 ? -6.320 8.380 -5.644 1.00 98.44 95 GLN A C 1
ATOM 717 O O . GLN A 1 95 ? -5.930 9.511 -5.936 1.00 98.44 95 GLN A O 1
ATOM 722 N N . ILE A 1 96 ? -5.595 7.567 -4.868 1.00 98.50 96 ILE A N 1
ATOM 723 C CA . ILE A 1 96 ? -4.357 7.973 -4.201 1.00 98.50 96 ILE A CA 1
ATOM 724 C C . ILE A 1 96 ? -3.323 8.345 -5.259 1.00 98.50 96 ILE A C 1
ATOM 726 O O . ILE A 1 96 ? -3.016 7.557 -6.153 1.00 98.50 96 ILE A O 1
ATOM 730 N N . GLY A 1 97 ? -2.805 9.568 -5.155 1.00 97.25 97 GLY A N 1
ATOM 731 C CA . GLY A 1 97 ? -1.874 10.153 -6.114 1.00 97.25 97 GLY A CA 1
ATOM 732 C C . GLY A 1 97 ? -2.528 10.923 -7.263 1.00 97.25 97 GLY A C 1
ATOM 733 O O . GLY A 1 97 ? -1.822 11.502 -8.076 1.00 97.25 97 GLY A O 1
ATOM 734 N N . ALA A 1 98 ? -3.860 11.017 -7.330 1.00 96.69 98 ALA A N 1
ATOM 735 C CA . ALA A 1 98 ? -4.540 11.738 -8.412 1.00 96.69 98 ALA A CA 1
ATOM 736 C C . ALA A 1 98 ? -4.291 13.259 -8.412 1.00 96.69 98 ALA A C 1
ATOM 738 O O . ALA A 1 98 ? -4.505 13.910 -9.433 1.00 96.69 98 ALA A O 1
ATOM 739 N N . LYS A 1 99 ? -3.844 13.833 -7.288 1.00 95.06 99 LYS A N 1
ATOM 740 C CA . LYS A 1 99 ? -3.560 15.271 -7.169 1.00 95.06 99 LYS A CA 1
ATOM 741 C C . LYS A 1 99 ? -2.241 15.698 -7.810 1.00 95.06 99 LYS A C 1
ATOM 743 O O . LYS A 1 99 ? -2.088 16.869 -8.145 1.00 95.06 99 LYS A O 1
ATOM 748 N N . GLU A 1 100 ? -1.303 14.773 -8.002 1.00 94.25 100 GLU A N 1
ATOM 749 C CA . GLU A 1 100 ? 0.039 15.077 -8.493 1.00 94.25 100 GLU A CA 1
ATOM 750 C C . GLU A 1 100 ? 0.476 14.057 -9.541 1.00 94.25 100 GLU A C 1
ATOM 752 O O . GLU A 1 100 ? 0.420 12.851 -9.322 1.00 94.25 100 GLU A O 1
ATOM 757 N N . LYS A 1 101 ? 1.000 14.529 -10.676 1.00 90.81 101 LYS A N 1
ATOM 758 C CA . LYS A 1 101 ? 1.461 13.647 -11.763 1.00 90.81 101 LYS A CA 1
ATOM 759 C C . LYS A 1 101 ? 2.531 12.642 -11.314 1.00 90.81 101 LYS A C 1
ATOM 761 O O . LYS A 1 101 ? 2.601 11.543 -11.853 1.00 90.81 101 LYS A O 1
ATOM 766 N N . GLU A 1 102 ? 3.368 13.034 -10.356 1.00 95.56 102 GLU A N 1
ATOM 767 C CA . GLU A 1 102 ? 4.456 12.212 -9.824 1.00 95.56 102 GLU A CA 1
ATOM 768 C C . GLU A 1 102 ? 4.293 11.915 -8.330 1.00 95.56 102 GLU A C 1
ATOM 770 O O . GLU A 1 102 ? 5.271 11.929 -7.575 1.00 95.56 102 GLU A O 1
ATOM 775 N N . ALA A 1 103 ? 3.054 11.636 -7.919 1.00 96.06 103 ALA A N 1
ATOM 776 C CA . ALA A 1 103 ? 2.699 11.372 -6.535 1.00 96.06 103 ALA A CA 1
ATOM 777 C C . ALA A 1 103 ? 3.632 10.353 -5.864 1.00 96.06 103 ALA A C 1
ATOM 779 O O . ALA A 1 103 ? 3.784 9.203 -6.303 1.00 96.06 103 ALA A O 1
ATOM 780 N N . LYS A 1 104 ? 4.242 10.798 -4.766 1.00 97.25 104 LYS A N 1
ATOM 781 C CA . LYS A 1 104 ? 5.089 9.987 -3.899 1.00 97.25 104 LYS A CA 1
ATOM 782 C C . LYS A 1 104 ? 4.279 9.533 -2.696 1.00 97.25 104 LYS A C 1
ATOM 784 O O . LYS A 1 104 ? 3.812 10.352 -1.916 1.00 97.25 104 LYS A O 1
ATOM 789 N N . VAL A 1 105 ? 4.169 8.223 -2.536 1.00 97.38 105 VAL A N 1
ATOM 790 C CA . VAL A 1 105 ? 3.534 7.583 -1.389 1.00 97.38 105 VAL A CA 1
ATOM 791 C C . VAL A 1 105 ? 4.604 6.874 -0.572 1.00 97.38 105 VAL A C 1
ATOM 793 O O . VAL A 1 105 ? 5.466 6.181 -1.120 1.00 97.38 105 VAL A O 1
ATOM 796 N N . GLN A 1 106 ? 4.572 7.083 0.738 1.00 96.56 106 GLN A N 1
ATOM 797 C CA . GLN A 1 106 ? 5.520 6.502 1.676 1.00 96.56 106 GLN A CA 1
ATOM 798 C C . GLN A 1 106 ? 4.759 5.848 2.822 1.00 96.56 106 GLN A C 1
ATOM 800 O O . GLN A 1 106 ? 3.722 6.351 3.239 1.00 96.56 106 GLN A O 1
ATOM 805 N N . PHE A 1 107 ? 5.294 4.721 3.272 1.00 96.62 107 PHE A N 1
ATOM 806 C CA . PHE A 1 107 ? 4.900 4.015 4.478 1.00 96.62 107 PHE A CA 1
ATOM 807 C C . PHE A 1 107 ? 6.172 3.787 5.289 1.00 96.62 107 PHE A C 1
ATOM 809 O O . PHE A 1 107 ? 7.033 2.979 4.913 1.00 96.62 107 PHE A O 1
ATOM 816 N N . HIS A 1 108 ? 6.337 4.557 6.356 1.00 95.50 108 HIS A N 1
ATOM 817 C CA . HIS A 1 108 ? 7.546 4.521 7.162 1.00 95.50 108 HIS A CA 1
ATOM 818 C C . HIS A 1 108 ? 7.542 3.370 8.180 1.00 95.50 108 HIS A C 1
ATOM 820 O O . HIS A 1 108 ? 6.499 2.963 8.692 1.00 95.50 108 HIS A O 1
ATOM 826 N N . ASN A 1 109 ? 8.730 2.827 8.473 1.00 95.38 109 ASN A N 1
ATOM 827 C CA . ASN A 1 109 ? 8.882 1.655 9.345 1.00 95.38 109 ASN A CA 1
ATOM 828 C C . ASN A 1 109 ? 8.422 1.930 10.785 1.00 95.38 109 ASN A C 1
ATOM 830 O O . ASN A 1 109 ? 7.935 1.023 11.455 1.00 95.38 109 ASN A O 1
ATOM 834 N N . GLU A 1 110 ? 8.615 3.160 11.258 1.00 94.06 110 GLU A N 1
ATOM 835 C CA . GLU A 1 110 ? 8.262 3.616 12.600 1.00 94.06 110 GLU A CA 1
ATOM 836 C C . GLU A 1 110 ? 6.759 3.830 12.786 1.00 94.06 110 GLU A C 1
ATOM 838 O O . GLU A 1 110 ? 6.274 3.643 13.894 1.00 94.06 110 GLU A O 1
ATOM 843 N N . ILE A 1 111 ? 6.031 4.157 11.712 1.00 93.31 111 ILE A N 1
ATOM 844 C CA . ILE A 1 111 ? 4.570 4.331 11.743 1.00 93.31 111 ILE A CA 1
ATOM 845 C C . ILE A 1 111 ? 3.863 2.984 11.564 1.00 93.31 111 ILE A C 1
ATOM 847 O O . ILE A 1 111 ? 2.826 2.742 12.169 1.00 93.31 111 ILE A O 1
ATOM 851 N N . PHE A 1 112 ? 4.443 2.089 10.757 1.00 95.88 112 PHE A N 1
ATOM 852 C CA . PHE A 1 112 ? 3.866 0.783 10.434 1.00 95.88 112 PHE A CA 1
ATOM 853 C C . PHE A 1 112 ? 4.759 -0.378 10.901 1.00 95.88 112 PHE A C 1
ATOM 855 O O . PHE A 1 112 ? 5.200 -1.197 10.086 1.00 95.88 112 PHE A O 1
ATOM 862 N N . PRO A 1 113 ? 5.044 -0.501 12.212 1.00 95.50 113 PRO A N 1
ATOM 863 C CA . PRO A 1 113 ? 5.945 -1.523 12.723 1.00 95.50 113 PRO A CA 1
ATOM 864 C C . PRO A 1 113 ? 5.409 -2.951 12.565 1.00 95.50 113 PRO A C 1
ATOM 866 O O . PRO A 1 113 ? 6.205 -3.885 12.674 1.00 95.50 113 PRO A O 1
ATOM 869 N N . ARG A 1 114 ? 4.107 -3.145 12.323 1.00 97.12 114 ARG A N 1
ATOM 870 C CA . ARG A 1 114 ? 3.462 -4.468 12.254 1.00 97.12 114 ARG A CA 1
ATOM 871 C C . ARG A 1 114 ? 2.824 -4.797 10.903 1.00 97.12 114 ARG A C 1
ATOM 873 O O . ARG A 1 114 ? 2.354 -5.919 10.736 1.00 97.12 114 ARG A O 1
ATOM 880 N N . LEU A 1 115 ? 2.859 -3.875 9.940 1.00 98.38 115 LEU A N 1
ATOM 881 C CA . LEU A 1 115 ? 2.209 -4.047 8.642 1.00 98.38 115 LEU A CA 1
ATOM 882 C C . LEU A 1 115 ? 2.908 -5.140 7.820 1.00 98.38 115 LEU A C 1
ATOM 884 O O . LEU A 1 115 ? 4.063 -4.990 7.413 1.00 98.38 115 LEU A O 1
ATOM 888 N N . THR A 1 116 ? 2.197 -6.236 7.558 1.00 98.69 116 THR A N 1
ATOM 889 C CA . THR A 1 116 ? 2.690 -7.374 6.766 1.00 98.69 116 THR A CA 1
ATOM 890 C C . THR A 1 116 ? 2.011 -7.473 5.408 1.00 98.69 116 THR A C 1
ATOM 892 O O . THR A 1 116 ? 2.634 -7.965 4.466 1.00 98.69 116 THR A O 1
ATOM 895 N N . THR A 1 117 ? 0.777 -6.978 5.282 1.00 98.94 117 THR A N 1
ATOM 896 C CA . THR A 1 117 ? -0.011 -7.044 4.047 1.00 98.94 117 THR A CA 1
ATOM 897 C C . THR A 1 117 ? -0.552 -5.673 3.680 1.00 98.94 117 THR A C 1
ATOM 899 O O . THR A 1 117 ? -1.248 -5.047 4.477 1.00 98.94 117 THR A O 1
ATOM 902 N N . LEU A 1 118 ? -0.250 -5.228 2.463 1.00 98.88 118 LEU A N 1
ATOM 903 C CA . LEU A 1 118 ? -0.741 -3.977 1.900 1.00 98.88 118 LEU A CA 1
ATOM 904 C C . LEU A 1 118 ? -1.305 -4.227 0.503 1.00 98.88 118 LEU A C 1
ATOM 906 O O . LEU A 1 118 ? -0.565 -4.608 -0.409 1.00 98.88 118 LEU A O 1
ATOM 910 N N . ASP A 1 119 ? -2.592 -3.949 0.328 1.00 98.94 119 ASP A N 1
ATOM 911 C CA . ASP A 1 119 ? -3.181 -3.749 -0.991 1.00 98.94 119 ASP A CA 1
ATOM 912 C C . ASP A 1 119 ? -3.378 -2.252 -1.229 1.00 98.94 119 ASP A C 1
ATOM 914 O O . ASP A 1 119 ? -4.050 -1.561 -0.472 1.00 98.94 119 ASP A O 1
ATOM 918 N N . ILE A 1 120 ? -2.746 -1.728 -2.270 1.00 98.81 120 ILE A N 1
ATOM 919 C CA . ILE A 1 120 ? -2.904 -0.346 -2.724 1.00 98.81 120 ILE A CA 1
ATOM 920 C C . ILE A 1 120 ? -3.114 -0.296 -4.246 1.00 98.81 120 ILE A C 1
ATOM 922 O O . ILE A 1 120 ? -2.809 0.691 -4.929 1.00 98.81 120 ILE A O 1
ATOM 926 N N . SER A 1 121 ? -3.639 -1.389 -4.799 1.00 98.94 121 SER A N 1
ATOM 927 C CA . SER A 1 121 ? -3.944 -1.528 -6.217 1.00 98.94 121 SER A CA 1
ATOM 928 C C . SER A 1 121 ? -5.035 -0.562 -6.681 1.00 98.94 121 SER A C 1
ATOM 930 O O . SER A 1 121 ? -5.750 0.041 -5.880 1.00 98.94 121 SER A O 1
ATOM 932 N N . HIS A 1 122 ? -5.162 -0.369 -7.994 1.00 98.88 122 HIS A N 1
ATOM 933 C CA . HIS A 1 122 ? -6.196 0.498 -8.574 1.00 98.88 122 HIS A CA 1
ATOM 934 C C . HIS A 1 122 ? -6.186 1.931 -8.007 1.00 98.88 122 HIS A C 1
ATOM 936 O O . HIS A 1 122 ? -7.223 2.481 -7.641 1.00 98.88 122 HIS A O 1
ATOM 942 N N . ASN A 1 123 ? -5.003 2.546 -7.969 1.00 98.81 123 ASN A N 1
ATOM 943 C CA . ASN A 1 123 ? -4.786 3.938 -7.569 1.00 98.81 123 ASN A CA 1
ATOM 944 C C . ASN A 1 123 ? -4.043 4.707 -8.690 1.00 98.81 123 ASN A C 1
ATOM 946 O O . ASN A 1 123 ? -4.106 4.337 -9.869 1.00 98.81 123 ASN A O 1
ATOM 950 N N . LYS A 1 124 ? -3.396 5.836 -8.370 1.00 98.31 124 LYS A N 1
ATOM 951 C CA . LYS A 1 124 ? -2.601 6.674 -9.291 1.00 98.31 124 LYS A CA 1
ATOM 952 C C . LYS A 1 124 ? -1.186 6.916 -8.753 1.00 98.31 124 LYS A C 1
ATOM 954 O O . LYS A 1 124 ? -0.618 7.990 -8.922 1.00 98.31 124 LYS A O 1
ATOM 959 N N . ILE A 1 125 ? -0.608 5.908 -8.104 1.00 98.25 125 ILE A N 1
ATOM 960 C CA . ILE A 1 125 ? 0.690 6.019 -7.433 1.00 98.25 125 ILE A CA 1
ATOM 961 C C . ILE A 1 125 ? 1.820 5.969 -8.452 1.00 98.25 125 ILE A C 1
ATOM 963 O O . ILE A 1 125 ? 1.862 5.071 -9.292 1.00 98.25 125 ILE A O 1
ATOM 967 N N . PHE A 1 126 ? 2.755 6.914 -8.344 1.00 98.44 126 PHE A N 1
ATOM 968 C CA . PHE A 1 126 ? 3.919 7.013 -9.222 1.00 98.44 126 PHE A CA 1
ATOM 969 C C . PHE A 1 126 ? 5.211 6.530 -8.546 1.00 98.44 126 PHE A C 1
ATOM 971 O O . PHE A 1 126 ? 6.023 5.837 -9.164 1.00 98.44 126 PHE A O 1
ATOM 978 N N . ARG A 1 127 ? 5.412 6.860 -7.267 1.00 98.38 127 ARG A N 1
ATOM 979 C CA . ARG A 1 127 ? 6.525 6.376 -6.434 1.00 98.38 127 ARG A CA 1
ATOM 980 C C . ARG A 1 127 ? 5.961 5.748 -5.169 1.00 98.38 127 ARG A C 1
ATOM 982 O O . ARG A 1 127 ? 5.222 6.424 -4.459 1.00 98.38 127 ARG A O 1
ATOM 989 N N . LEU A 1 128 ? 6.355 4.514 -4.864 1.00 98.31 128 LEU A N 1
ATOM 990 C CA . LEU A 1 128 ? 6.020 3.860 -3.599 1.00 98.31 128 LEU A CA 1
ATOM 991 C C . LEU A 1 128 ? 7.289 3.520 -2.812 1.00 98.31 128 LEU A C 1
ATOM 993 O O . LEU A 1 128 ? 8.171 2.824 -3.321 1.00 98.31 128 LEU A O 1
ATOM 997 N N . LEU A 1 129 ? 7.348 3.989 -1.565 1.00 97.94 129 LEU A N 1
ATOM 998 C CA . LEU A 1 129 ? 8.275 3.519 -0.537 1.00 97.94 129 LEU A CA 1
ATOM 999 C C . LEU A 1 129 ? 7.482 2.709 0.500 1.00 97.94 129 LEU A C 1
ATOM 1001 O O . LEU A 1 129 ? 6.663 3.292 1.205 1.00 97.94 129 LEU A O 1
ATOM 1005 N N . TYR A 1 130 ? 7.706 1.399 0.587 1.00 97.56 130 TYR A N 1
ATOM 1006 C CA . TYR A 1 130 ? 6.995 0.503 1.513 1.00 97.56 130 TYR A CA 1
ATOM 1007 C C . TYR A 1 130 ? 7.891 0.069 2.693 1.00 97.56 130 TYR A C 1
ATOM 1009 O O . TYR A 1 130 ? 9.120 0.110 2.560 1.00 97.56 130 TYR A O 1
ATOM 1017 N N . PRO A 1 131 ? 7.327 -0.353 3.842 1.00 96.31 131 PRO A N 1
ATOM 1018 C CA . PRO A 1 131 ? 8.116 -0.676 5.025 1.00 96.31 131 PRO A CA 1
ATOM 1019 C C . PRO A 1 131 ? 8.809 -2.037 4.872 1.00 96.31 131 PRO A C 1
ATOM 1021 O O . PRO A 1 131 ? 8.283 -2.958 4.250 1.00 96.31 131 PRO A O 1
ATOM 1024 N N . LEU A 1 132 ? 9.987 -2.200 5.477 1.00 96.06 132 LEU A N 1
ATOM 1025 C CA . LEU A 1 132 ? 10.827 -3.396 5.336 1.00 96.06 132 LEU A CA 1
ATOM 1026 C C . LEU A 1 132 ? 10.132 -4.687 5.795 1.00 96.06 132 LEU A C 1
ATOM 1028 O O . LEU A 1 132 ? 10.442 -5.761 5.289 1.00 96.06 132 LEU A O 1
ATOM 1032 N N . ARG A 1 133 ? 9.204 -4.610 6.754 1.00 96.06 133 ARG A N 1
ATOM 1033 C CA . ARG A 1 133 ? 8.502 -5.784 7.307 1.00 96.06 133 ARG A CA 1
ATOM 1034 C C . ARG A 1 133 ? 7.415 -6.352 6.399 1.00 96.06 133 ARG A C 1
ATOM 1036 O O . ARG A 1 133 ? 6.927 -7.445 6.680 1.00 96.06 133 ARG A O 1
ATOM 1043 N N . LEU A 1 134 ? 7.059 -5.643 5.331 1.00 98.06 134 LEU A N 1
ATOM 1044 C CA . LEU A 1 134 ? 5.992 -6.057 4.437 1.00 98.06 134 LEU A CA 1
ATOM 1045 C C . LEU A 1 134 ? 6.326 -7.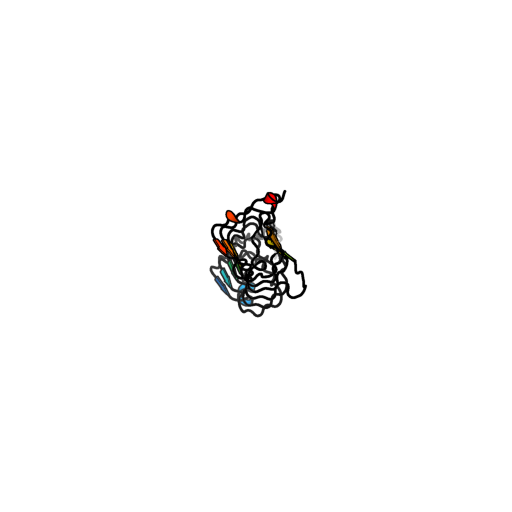404 3.776 1.00 98.06 134 LEU A C 1
ATOM 1047 O O . LEU A 1 134 ? 7.434 -7.610 3.278 1.00 98.06 134 LEU A O 1
ATOM 1051 N N . GLN A 1 135 ? 5.353 -8.311 3.774 1.00 98.69 135 GLN A N 1
ATOM 1052 C CA . GLN A 1 135 ? 5.452 -9.658 3.207 1.00 98.69 135 GLN A CA 1
ATOM 1053 C C . GLN A 1 135 ? 4.599 -9.792 1.944 1.00 98.69 135 GLN A C 1
ATOM 1055 O O . GLN A 1 135 ? 4.994 -10.473 0.999 1.00 98.69 135 GLN A O 1
ATOM 1060 N N . HIS A 1 136 ? 3.460 -9.107 1.897 1.00 98.88 136 HIS A N 1
ATOM 1061 C CA . HIS A 1 136 ? 2.528 -9.157 0.782 1.00 98.88 136 HIS A CA 1
ATOM 1062 C C . HIS A 1 136 ? 2.218 -7.739 0.312 1.00 98.88 136 HIS A C 1
ATOM 1064 O O . HIS A 1 136 ? 1.699 -6.925 1.076 1.00 98.88 136 HIS A O 1
ATOM 1070 N N . LEU A 1 137 ? 2.551 -7.445 -0.944 1.00 98.88 137 LEU A N 1
ATOM 1071 C CA . LEU A 1 137 ? 2.278 -6.154 -1.565 1.00 98.88 137 LEU A CA 1
ATOM 1072 C C . LEU A 1 137 ? 1.533 -6.340 -2.883 1.00 98.88 137 LEU A C 1
ATOM 1074 O O . LEU A 1 137 ? 2.057 -6.956 -3.813 1.00 98.88 137 LEU A O 1
ATOM 1078 N N . ASN A 1 138 ? 0.352 -5.741 -2.983 1.00 98.94 138 ASN A N 1
ATOM 1079 C CA . ASN A 1 138 ? -0.335 -5.530 -4.249 1.00 98.94 138 ASN A CA 1
ATOM 1080 C C . ASN A 1 138 ? -0.335 -4.033 -4.582 1.00 98.94 138 ASN A C 1
ATOM 1082 O O . ASN A 1 138 ? -0.965 -3.227 -3.905 1.00 98.94 138 ASN A O 1
ATOM 1086 N N . VAL A 1 139 ? 0.388 -3.656 -5.632 1.00 98.75 139 VAL A N 1
ATOM 1087 C CA . VAL A 1 139 ? 0.433 -2.290 -6.182 1.00 98.75 139 VAL A CA 1
ATOM 1088 C C . VAL A 1 139 ? 0.045 -2.300 -7.665 1.00 98.75 139 VAL A C 1
ATOM 1090 O O . VAL A 1 139 ? 0.380 -1.394 -8.433 1.00 98.75 139 VAL A O 1
ATOM 1093 N N . SER A 1 140 ? -0.674 -3.337 -8.096 1.00 98.88 140 SER A N 1
ATOM 1094 C CA . SER A 1 140 ? -1.136 -3.466 -9.474 1.00 98.88 140 SER A CA 1
ATOM 1095 C C . SER A 1 140 ? -2.070 -2.323 -9.883 1.00 98.88 140 SER A C 1
ATOM 1097 O O . SER A 1 140 ? -2.617 -1.600 -9.046 1.00 98.88 140 SER A O 1
ATOM 1099 N N . HIS A 1 141 ? -2.242 -2.121 -11.188 1.00 98.81 141 HIS A N 1
ATOM 1100 C CA . HIS A 1 141 ? -3.153 -1.102 -11.728 1.00 98.81 141 HIS A CA 1
ATOM 1101 C C . HIS A 1 141 ? -2.895 0.315 -11.180 1.00 98.81 141 HIS A C 1
ATOM 1103 O O . HIS A 1 141 ? -3.819 1.042 -10.807 1.00 98.81 141 HIS A O 1
ATOM 1109 N N . ASN A 1 142 ? -1.626 0.714 -11.148 1.00 98.69 142 ASN A N 1
ATOM 1110 C CA . ASN A 1 142 ? -1.183 2.061 -10.805 1.00 98.69 142 ASN A CA 1
ATOM 1111 C C . ASN A 1 142 ? -0.468 2.708 -12.010 1.00 98.69 142 ASN A C 1
ATOM 1113 O O . ASN A 1 142 ? -0.537 2.229 -13.142 1.00 98.69 142 ASN A O 1
ATOM 1117 N N . VAL A 1 143 ? 0.200 3.840 -11.786 1.00 97.94 143 VAL A N 1
ATOM 1118 C CA . VAL A 1 143 ? 1.117 4.465 -12.757 1.00 97.94 143 VAL A CA 1
ATOM 1119 C C . VAL A 1 143 ? 2.555 4.397 -12.240 1.00 97.94 143 VAL A C 1
ATOM 1121 O O . VAL A 1 143 ? 3.345 5.325 -12.425 1.00 97.94 143 VAL A O 1
ATOM 1124 N N . LEU A 1 144 ? 2.880 3.298 -11.551 1.00 98.19 144 LEU A N 1
ATOM 1125 C CA . LEU A 1 144 ? 4.106 3.149 -10.783 1.00 98.19 144 LEU A CA 1
ATOM 1126 C C . LEU A 1 144 ? 5.315 3.239 -11.709 1.00 98.19 144 LEU A C 1
ATOM 1128 O O . LEU A 1 144 ? 5.427 2.491 -12.679 1.00 98.19 144 LEU A O 1
ATOM 1132 N N . ARG A 1 145 ? 6.239 4.139 -11.379 1.00 98.06 145 ARG A N 1
ATOM 1133 C CA . ARG A 1 145 ? 7.542 4.259 -12.031 1.00 98.06 145 ARG A CA 1
ATOM 1134 C C . ARG A 1 145 ? 8.672 3.750 -11.151 1.00 98.06 145 ARG A C 1
ATOM 1136 O O . ARG A 1 145 ? 9.606 3.172 -11.688 1.00 98.06 145 ARG A O 1
ATOM 1143 N N . TYR A 1 146 ? 8.564 3.928 -9.833 1.00 98.00 146 TYR A N 1
ATOM 1144 C CA . TYR A 1 146 ? 9.596 3.526 -8.879 1.00 98.00 146 TYR A CA 1
ATOM 1145 C C . TYR A 1 146 ? 8.992 2.795 -7.681 1.00 98.00 146 TYR A C 1
ATOM 1147 O O . TYR A 1 146 ? 8.048 3.289 -7.059 1.00 98.00 146 TYR A O 1
ATOM 1155 N N . LEU A 1 147 ? 9.607 1.673 -7.315 1.00 97.69 147 LEU A N 1
ATOM 1156 C CA . LEU A 1 147 ? 9.256 0.876 -6.147 1.00 97.69 147 LEU A CA 1
ATOM 1157 C C . LEU A 1 147 ? 10.486 0.717 -5.258 1.00 97.69 147 LEU A C 1
ATOM 1159 O O . LEU A 1 147 ? 11.541 0.282 -5.720 1.00 97.69 147 LEU A O 1
ATOM 1163 N N . ARG A 1 148 ? 10.366 1.083 -3.984 1.00 96.75 148 ARG A N 1
ATOM 1164 C CA . ARG A 1 148 ? 11.458 1.019 -3.013 1.00 96.75 148 ARG A CA 1
ATOM 1165 C C . ARG A 1 148 ? 10.987 0.435 -1.700 1.00 96.75 148 ARG A C 1
ATOM 1167 O O . ARG A 1 148 ? 9.907 0.760 -1.225 1.00 96.75 148 ARG A O 1
ATOM 1174 N N . VAL A 1 149 ? 11.858 -0.351 -1.090 1.00 96.56 149 VAL A N 1
ATOM 1175 C CA . VAL A 1 149 ? 11.757 -0.720 0.318 1.00 96.56 149 VAL A CA 1
ATOM 1176 C C . VAL A 1 149 ? 12.429 0.359 1.166 1.00 96.56 149 VAL A C 1
ATOM 1178 O O . VAL A 1 149 ? 13.466 0.904 0.782 1.00 96.56 149 VAL A O 1
ATOM 1181 N N . ASN A 1 150 ? 11.850 0.674 2.319 1.00 94.19 150 ASN A N 1
ATOM 1182 C CA . ASN A 1 150 ? 12.468 1.526 3.326 1.00 94.19 150 ASN A CA 1
ATOM 1183 C C . ASN A 1 150 ? 13.528 0.728 4.105 1.00 94.19 150 ASN A C 1
ATOM 1185 O O . ASN A 1 150 ? 13.288 0.272 5.223 1.00 94.19 150 ASN A O 1
ATOM 1189 N N . ALA A 1 151 ? 14.682 0.501 3.477 1.00 91.56 151 ALA A N 1
ATOM 1190 C CA . ALA A 1 151 ? 15.817 -0.210 4.056 1.00 91.56 151 ALA A CA 1
ATOM 1191 C C . ALA A 1 151 ? 17.141 0.479 3.704 1.00 91.56 151 ALA A C 1
ATOM 1193 O O . ALA A 1 151 ? 17.280 1.102 2.653 1.00 91.56 151 ALA A O 1
ATOM 1194 N N . THR A 1 152 ? 18.137 0.331 4.578 1.00 84.75 152 THR A N 1
ATOM 1195 C CA . THR A 1 152 ? 19.497 0.869 4.389 1.00 84.75 152 THR A CA 1
ATOM 1196 C C . THR A 1 152 ? 20.426 -0.087 3.631 1.00 84.75 152 THR A C 1
ATOM 1198 O O . THR A 1 152 ? 21.593 0.223 3.409 1.00 84.75 152 THR A O 1
ATOM 1201 N N . SER A 1 153 ? 19.927 -1.257 3.232 1.00 87.19 153 SER A N 1
ATOM 1202 C CA . SER A 1 153 ? 20.667 -2.302 2.519 1.00 87.19 153 SER A CA 1
ATOM 1203 C C . SER A 1 153 ? 19.765 -2.992 1.489 1.00 87.19 153 SER A C 1
ATOM 1205 O O . SER A 1 153 ? 18.577 -2.691 1.408 1.00 87.19 153 SER A O 1
ATOM 1207 N N . TRP A 1 154 ? 20.308 -3.941 0.720 1.00 89.19 154 TRP A N 1
ATOM 1208 C CA . TRP A 1 154 ? 19.599 -4.715 -0.318 1.00 89.19 154 TRP A CA 1
ATOM 1209 C C . TRP A 1 154 ? 18.562 -5.726 0.230 1.00 89.19 154 TRP A C 1
ATOM 1211 O O . TRP A 1 154 ? 18.298 -6.749 -0.401 1.00 89.19 154 TRP A O 1
ATOM 1221 N N . GLN A 1 155 ? 18.029 -5.486 1.429 1.00 91.50 155 GLN A N 1
ATOM 1222 C CA . GLN A 1 155 ? 17.097 -6.365 2.132 1.00 91.50 155 GLN A CA 1
ATOM 1223 C C . GLN A 1 155 ? 15.661 -6.164 1.660 1.00 91.50 155 GLN A C 1
ATOM 1225 O O . GLN A 1 155 ? 15.230 -5.048 1.387 1.00 91.50 155 GLN A O 1
ATOM 1230 N N . ASN A 1 156 ? 14.903 -7.254 1.640 1.00 94.38 156 ASN A N 1
ATOM 1231 C CA . ASN A 1 156 ? 13.477 -7.258 1.362 1.00 94.38 156 ASN A CA 1
ATOM 1232 C C . ASN A 1 156 ? 12.845 -8.512 1.983 1.00 94.38 156 ASN A C 1
ATOM 1234 O O . ASN A 1 156 ? 13.453 -9.578 1.926 1.00 94.38 156 ASN A O 1
ATOM 1238 N N . ASN A 1 157 ? 11.634 -8.385 2.532 1.00 96.75 157 ASN A N 1
ATOM 1239 C CA . ASN A 1 157 ? 10.911 -9.496 3.168 1.00 96.75 157 ASN A CA 1
ATOM 1240 C C . ASN A 1 157 ? 9.674 -9.960 2.379 1.00 96.75 157 ASN A C 1
ATOM 1242 O O . ASN A 1 157 ? 8.952 -10.842 2.853 1.00 96.75 157 ASN A O 1
ATOM 1246 N N . LEU A 1 158 ? 9.428 -9.396 1.188 1.00 98.38 158 LEU A N 1
ATOM 1247 C CA . LEU A 1 158 ? 8.260 -9.755 0.384 1.00 98.38 158 LEU A CA 1
ATOM 1248 C C . LEU A 1 158 ? 8.291 -11.234 -0.017 1.00 98.38 158 LEU A C 1
ATOM 1250 O O . LEU A 1 158 ? 9.230 -11.706 -0.654 1.00 98.38 158 LEU A O 1
ATOM 1254 N N . GLN A 1 159 ? 7.204 -11.922 0.307 1.00 98.50 159 GLN A N 1
ATOM 1255 C CA . GLN A 1 159 ? 6.849 -13.266 -0.140 1.00 98.50 159 GLN A CA 1
ATOM 1256 C C . GLN A 1 159 ? 5.962 -13.221 -1.392 1.00 98.50 159 GLN A C 1
ATOM 1258 O O . GLN A 1 159 ? 5.997 -14.123 -2.233 1.00 98.50 159 GLN A O 1
ATOM 1263 N N . SER A 1 160 ? 5.180 -12.151 -1.549 1.00 98.88 160 SER A N 1
ATOM 1264 C CA . SER A 1 160 ? 4.422 -11.899 -2.769 1.00 98.88 160 SER A CA 1
ATOM 1265 C C . SER A 1 160 ? 4.436 -10.429 -3.161 1.00 98.88 160 SER A C 1
ATOM 1267 O O . SER A 1 160 ? 4.219 -9.549 -2.325 1.00 98.88 160 SER A O 1
ATOM 1269 N N . LEU A 1 161 ? 4.615 -10.183 -4.454 1.00 98.81 161 LEU A N 1
ATOM 1270 C CA . LEU A 1 161 ? 4.552 -8.868 -5.065 1.00 98.81 161 LEU A CA 1
ATOM 1271 C C . LEU A 1 161 ? 3.712 -8.931 -6.339 1.00 98.81 161 LEU A C 1
ATOM 1273 O O . LEU A 1 161 ? 4.060 -9.641 -7.283 1.00 98.81 161 LEU A O 1
ATOM 1277 N N . ASP A 1 162 ? 2.641 -8.149 -6.383 1.00 98.88 162 ASP A N 1
ATOM 1278 C CA . ASP A 1 162 ? 1.908 -7.873 -7.613 1.00 98.88 162 ASP A CA 1
ATOM 1279 C C . ASP A 1 162 ? 2.150 -6.428 -8.053 1.00 98.88 162 ASP A C 1
ATOM 1281 O O . ASP A 1 162 ? 1.718 -5.475 -7.404 1.00 98.88 162 ASP A O 1
ATOM 1285 N N . ILE A 1 163 ? 2.880 -6.275 -9.157 1.00 98.38 163 ILE A N 1
ATOM 1286 C CA . ILE A 1 163 ? 3.164 -4.991 -9.815 1.00 98.38 163 ILE A CA 1
ATOM 1287 C C . ILE A 1 163 ? 2.592 -4.956 -11.232 1.00 98.38 163 ILE A C 1
ATOM 1289 O O . ILE A 1 163 ? 2.979 -4.100 -12.036 1.00 98.38 163 ILE A O 1
ATOM 1293 N N . SER A 1 164 ? 1.695 -5.888 -11.562 1.00 98.75 164 SER A N 1
ATOM 1294 C CA . SER A 1 164 ? 1.059 -5.956 -12.873 1.00 98.75 164 SER A CA 1
ATOM 1295 C C . SER A 1 164 ? 0.331 -4.654 -13.220 1.00 98.75 164 SER A C 1
ATOM 1297 O O . SER A 1 164 ? -0.030 -3.851 -12.359 1.00 98.75 164 SER A O 1
ATOM 1299 N N . HIS A 1 165 ? 0.153 -4.397 -14.512 1.00 98.62 165 HIS A N 1
ATOM 1300 C CA . HIS A 1 165 ? -0.522 -3.196 -15.006 1.00 98.62 165 HIS A CA 1
ATOM 1301 C C . HIS A 1 165 ? 0.121 -1.877 -14.538 1.00 98.62 165 HIS A C 1
ATOM 1303 O O . HIS A 1 165 ? -0.564 -0.877 -14.339 1.00 98.62 165 HIS A O 1
ATOM 1309 N N . ASN A 1 166 ? 1.452 -1.863 -14.419 1.00 98.44 166 ASN A N 1
ATOM 1310 C CA . ASN A 1 166 ? 2.272 -0.663 -14.248 1.00 98.44 166 ASN A CA 1
ATOM 1311 C C . ASN A 1 166 ? 3.191 -0.493 -15.461 1.00 98.44 166 ASN A C 1
ATOM 1313 O O . ASN A 1 166 ? 4.399 -0.734 -15.414 1.00 98.44 166 ASN A O 1
ATOM 1317 N N . TRP A 1 167 ? 2.602 -0.104 -16.593 1.00 97.81 167 TRP A N 1
ATOM 1318 C CA . TRP A 1 167 ? 3.294 -0.100 -17.885 1.00 97.81 167 TRP A CA 1
ATOM 1319 C C . TRP A 1 167 ? 4.569 0.753 -17.899 1.00 97.81 167 TRP A C 1
ATOM 1321 O O . TRP A 1 167 ? 5.530 0.407 -18.574 1.00 97.81 167 TRP A O 1
ATOM 1331 N N . HIS A 1 168 ? 4.612 1.839 -17.125 1.00 96.88 168 HIS A N 1
ATOM 1332 C CA . HIS A 1 168 ? 5.750 2.762 -17.078 1.00 96.88 168 HIS A CA 1
ATOM 1333 C C . HIS A 1 168 ? 6.755 2.481 -15.952 1.00 96.88 168 HIS A C 1
ATOM 1335 O O . HIS A 1 168 ? 7.638 3.313 -15.728 1.00 96.88 168 HIS A O 1
ATOM 1341 N N . PHE A 1 169 ? 6.655 1.333 -15.275 1.00 98.19 169 PHE A N 1
ATOM 1342 C CA . PHE A 1 169 ? 7.638 0.928 -14.273 1.00 98.19 169 PHE A CA 1
ATOM 1343 C C . PHE A 1 169 ? 9.048 0.895 -14.882 1.00 98.19 169 PHE A C 1
ATOM 1345 O O . PHE A 1 169 ? 9.246 0.474 -16.028 1.00 98.19 169 PHE A O 1
ATOM 1352 N N . ASP A 1 170 ? 10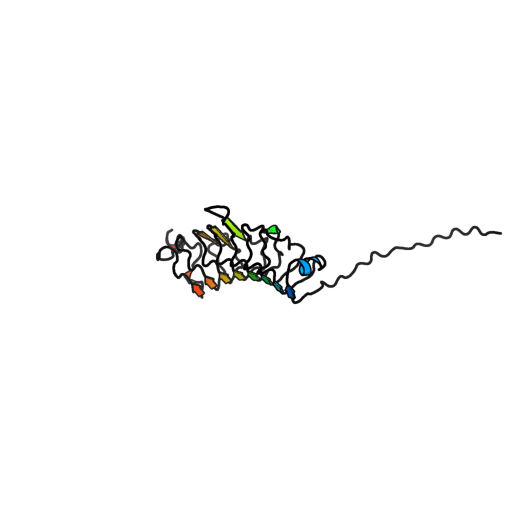.044 1.403 -14.158 1.00 96.94 170 ASP A N 1
ATOM 1353 C CA . ASP A 1 170 ? 11.405 1.491 -14.690 1.00 96.94 170 ASP A CA 1
ATOM 1354 C C . ASP A 1 170 ? 12.089 0.119 -14.812 1.00 96.94 170 ASP A C 1
ATOM 1356 O O . ASP A 1 170 ? 13.006 -0.013 -15.623 1.00 96.94 170 ASP A O 1
ATOM 1360 N N . GLY A 1 171 ? 11.578 -0.890 -14.096 1.00 96.56 171 GLY A N 1
ATOM 1361 C CA . GLY A 1 171 ? 12.108 -2.251 -14.054 1.00 96.56 171 GLY A CA 1
ATOM 1362 C C . GLY A 1 171 ? 13.258 -2.419 -13.062 1.00 96.56 171 GLY A C 1
ATOM 1363 O O . GLY A 1 171 ? 13.898 -3.468 -13.055 1.00 96.56 171 GLY A O 1
ATOM 1364 N N . LEU A 1 172 ? 13.548 -1.409 -12.240 1.00 96.62 172 LEU A N 1
ATOM 1365 C CA . LEU A 1 172 ? 14.691 -1.403 -11.339 1.00 96.62 172 LEU A CA 1
ATOM 1366 C C . LEU A 1 172 ? 14.290 -1.858 -9.938 1.00 96.62 172 LEU A C 1
ATOM 1368 O O . LEU A 1 172 ? 13.422 -1.275 -9.287 1.00 96.62 172 LEU A O 1
ATOM 1372 N N . PHE A 1 173 ? 15.003 -2.863 -9.440 1.00 96.56 173 PHE A N 1
ATOM 1373 C CA . PHE A 1 173 ? 14.874 -3.357 -8.079 1.00 96.56 173 PHE A CA 1
ATOM 1374 C C . PHE A 1 173 ? 16.139 -3.095 -7.273 1.00 96.56 173 PHE A C 1
ATOM 1376 O O . PHE A 1 173 ? 17.263 -3.251 -7.748 1.00 96.56 173 PHE A O 1
ATOM 1383 N N . TYR A 1 174 ? 15.937 -2.724 -6.011 1.00 94.81 174 TYR A N 1
ATOM 1384 C CA . TYR A 1 174 ? 17.003 -2.417 -5.052 1.00 94.81 174 TYR A CA 1
ATOM 1385 C C . TYR A 1 174 ? 17.090 -3.484 -3.963 1.00 94.81 174 TYR A C 1
ATOM 1387 O O . TYR A 1 174 ? 17.386 -3.215 -2.804 1.00 94.81 174 TYR A O 1
ATOM 1395 N N . TYR A 1 175 ? 16.805 -4.705 -4.386 1.00 95.31 175 TYR A N 1
ATOM 1396 C CA . TYR A 1 175 ? 16.924 -5.978 -3.699 1.00 95.31 175 TYR A CA 1
ATOM 1397 C C . TYR A 1 175 ? 16.823 -7.058 -4.784 1.00 95.31 175 TYR A C 1
ATOM 1399 O O . TYR A 1 175 ? 16.373 -6.774 -5.901 1.00 95.31 175 TYR A O 1
ATOM 1407 N N . ASP A 1 176 ? 17.229 -8.287 -4.479 1.00 95.94 176 ASP A N 1
ATOM 1408 C CA . ASP A 1 176 ? 17.110 -9.382 -5.439 1.00 95.94 176 ASP A CA 1
ATOM 1409 C C . ASP A 1 176 ? 15.643 -9.828 -5.560 1.00 95.94 176 ASP A C 1
ATOM 1411 O O . ASP A 1 176 ? 15.122 -10.589 -4.744 1.00 95.94 176 ASP A O 1
ATOM 1415 N N . PHE A 1 177 ? 14.953 -9.318 -6.580 1.00 95.56 177 PHE A N 1
ATOM 1416 C CA . PHE A 1 177 ? 13.546 -9.625 -6.846 1.00 95.56 177 PHE A CA 1
ATOM 1417 C C . PHE A 1 177 ? 13.312 -11.096 -7.216 1.00 95.56 177 PHE A C 1
ATOM 1419 O O . PHE A 1 177 ? 12.176 -11.560 -7.132 1.00 95.56 177 PHE A O 1
ATOM 1426 N N . LYS A 1 178 ? 14.359 -11.841 -7.605 1.00 95.44 178 LYS A N 1
ATOM 1427 C CA . LYS A 1 178 ? 14.265 -13.278 -7.909 1.00 95.44 178 LYS A CA 1
ATOM 1428 C C . LYS A 1 178 ? 14.011 -14.106 -6.649 1.00 95.44 178 LYS A C 1
ATOM 1430 O O . LYS A 1 178 ? 13.550 -15.236 -6.754 1.00 95.44 178 LYS A O 1
ATOM 1435 N N . LEU A 1 179 ? 14.285 -13.540 -5.471 1.00 95.81 179 LEU A N 1
ATOM 1436 C CA . LEU A 1 179 ? 14.002 -14.167 -4.182 1.00 95.81 179 LEU A CA 1
ATOM 1437 C C . LEU A 1 179 ? 12.534 -14.048 -3.763 1.00 95.81 179 LEU A C 1
ATOM 1439 O O . LEU A 1 179 ? 12.165 -14.672 -2.775 1.00 95.81 179 LEU A O 1
ATOM 1443 N N . ILE A 1 180 ? 11.705 -13.272 -4.474 1.00 97.88 180 ILE A N 1
ATOM 1444 C CA . ILE A 1 180 ? 10.267 -13.167 -4.196 1.00 97.88 180 ILE A CA 1
ATOM 1445 C C . ILE A 1 180 ? 9.568 -14.383 -4.822 1.00 97.88 180 ILE A C 1
ATOM 1447 O O . ILE A 1 180 ? 9.478 -14.447 -6.051 1.00 97.88 180 ILE A O 1
ATOM 1451 N N . PRO A 1 181 ? 9.024 -15.325 -4.025 1.00 97.38 181 PRO A N 1
ATOM 1452 C CA . PRO A 1 181 ? 8.431 -16.552 -4.560 1.00 97.38 181 PRO A CA 1
ATOM 1453 C C . PRO A 1 181 ? 7.250 -16.303 -5.502 1.00 97.38 181 PRO A C 1
ATOM 1455 O O . PRO A 1 181 ? 7.075 -17.020 -6.484 1.00 97.38 181 PRO A O 1
ATOM 1458 N N . THR A 1 182 ? 6.435 -15.285 -5.209 1.00 98.06 182 THR A N 1
ATOM 1459 C CA . THR A 1 182 ? 5.246 -14.951 -6.003 1.00 98.06 182 THR A CA 1
ATOM 1460 C C . THR A 1 182 ? 5.359 -13.540 -6.568 1.00 98.06 182 THR A C 1
ATOM 1462 O O . THR A 1 182 ? 4.928 -12.579 -5.934 1.00 98.06 182 THR A O 1
ATOM 1465 N N . LEU A 1 183 ? 5.929 -13.405 -7.767 1.00 98.12 183 LEU A N 1
ATOM 1466 C CA . LEU A 1 183 ? 6.034 -12.129 -8.481 1.00 98.12 183 LEU A CA 1
ATOM 1467 C C . LEU A 1 183 ? 5.102 -12.101 -9.699 1.00 98.12 183 LEU A C 1
ATOM 1469 O O . LEU A 1 183 ? 5.331 -12.812 -10.677 1.00 98.12 183 LEU A O 1
ATOM 1473 N N . LYS A 1 184 ? 4.089 -11.232 -9.669 1.00 98.44 184 LYS A N 1
ATOM 1474 C CA . LYS A 1 184 ? 3.214 -10.943 -10.813 1.00 98.44 184 LYS A CA 1
ATOM 1475 C C . LYS A 1 184 ? 3.622 -9.632 -11.472 1.00 98.44 184 LYS A C 1
ATOM 1477 O O . LYS A 1 184 ? 3.812 -8.615 -10.804 1.00 98.44 184 LYS A O 1
ATOM 1482 N N . ARG A 1 185 ? 3.774 -9.662 -12.796 1.00 97.00 185 ARG A N 1
ATOM 1483 C CA . ARG A 1 185 ? 4.334 -8.548 -13.580 1.00 97.00 185 ARG A CA 1
ATOM 1484 C C . ARG A 1 185 ? 3.743 -8.409 -14.981 1.00 97.00 185 ARG A C 1
ATOM 1486 O O . ARG A 1 185 ? 4.382 -7.844 -15.867 1.00 97.00 185 ARG A O 1
ATOM 1493 N N . ASP A 1 186 ? 2.536 -8.919 -15.188 1.00 97.38 186 ASP A N 1
ATOM 1494 C CA . ASP A 1 186 ? 1.849 -8.807 -16.473 1.00 97.38 186 ASP A CA 1
ATOM 1495 C C . ASP A 1 186 ? 1.611 -7.335 -16.830 1.00 97.38 186 ASP A C 1
ATOM 1497 O O . ASP A 1 186 ? 1.314 -6.515 -15.961 1.00 97.38 186 ASP A O 1
ATOM 1501 N N . SER A 1 187 ? 1.749 -6.969 -18.107 1.00 97.56 187 SER A N 1
ATOM 1502 C CA . SER A 1 187 ? 1.549 -5.583 -18.575 1.00 97.56 187 SER A CA 1
ATOM 1503 C C . SER A 1 187 ? 2.361 -4.531 -17.790 1.00 97.56 187 SER A C 1
ATOM 1505 O O . SER A 1 187 ? 1.858 -3.454 -17.461 1.00 97.56 187 SER A O 1
ATOM 1507 N N . CYS A 1 188 ? 3.619 -4.841 -17.465 1.00 96.50 188 CYS A N 1
ATOM 1508 C CA . CYS A 1 188 ? 4.499 -4.006 -16.644 1.00 96.50 188 CYS A CA 1
ATOM 1509 C C . CYS A 1 188 ? 5.787 -3.610 -17.389 1.00 96.50 188 CYS A C 1
ATOM 1511 O O . CYS A 1 188 ? 6.223 -4.302 -18.309 1.00 96.50 188 CYS A O 1
ATOM 1513 N N . ALA A 1 189 ? 6.390 -2.487 -16.991 1.00 97.25 189 ALA A N 1
ATOM 1514 C CA . ALA A 1 189 ? 7.723 -2.023 -17.405 1.00 97.25 189 ALA A CA 1
ATOM 1515 C C . ALA A 1 189 ? 8.011 -1.969 -18.917 1.00 97.25 189 ALA A C 1
ATOM 1517 O O . ALA A 1 189 ? 9.160 -2.096 -19.351 1.00 97.25 189 ALA A O 1
ATOM 1518 N N . GLN A 1 190 ? 6.981 -1.750 -19.731 1.00 97.19 190 GLN A N 1
ATOM 1519 C CA . GLN A 1 190 ? 7.063 -1.759 -21.192 1.00 97.19 190 GLN A CA 1
ATOM 1520 C C . GLN A 1 190 ? 7.524 -3.107 -21.772 1.00 97.19 190 GLN A C 1
ATOM 1522 O O . GLN A 1 190 ? 8.104 -3.156 -22.852 1.00 97.19 190 GLN A O 1
ATOM 1527 N N . GLY A 1 191 ? 7.317 -4.200 -21.031 1.00 94.62 191 GLY A N 1
ATOM 1528 C CA . GLY A 1 191 ? 7.793 -5.537 -21.390 1.00 94.62 191 GLY A CA 1
ATOM 1529 C C . GLY A 1 191 ? 9.299 -5.748 -21.209 1.00 94.62 191 GLY A C 1
ATOM 1530 O O . GLY A 1 191 ? 9.810 -6.788 -21.613 1.00 94.62 191 GLY A O 1
ATOM 1531 N N . ARG A 1 192 ? 10.023 -4.788 -20.620 1.00 94.81 192 ARG A N 1
ATOM 1532 C CA . ARG A 1 192 ? 11.463 -4.916 -20.359 1.00 94.81 192 ARG A CA 1
ATOM 1533 C C . ARG A 1 192 ? 11.732 -5.881 -19.209 1.00 94.81 192 ARG A C 1
ATOM 1535 O O . ARG A 1 192 ? 10.921 -6.022 -18.292 1.00 94.81 192 ARG A O 1
ATOM 1542 N N . GLU A 1 193 ? 12.906 -6.505 -19.241 1.00 95.19 193 GLU A N 1
ATOM 1543 C CA . GLU A 1 193 ? 13.377 -7.316 -18.124 1.00 95.19 193 GLU A CA 1
ATOM 1544 C C . GLU A 1 193 ? 13.642 -6.461 -16.883 1.00 95.19 193 GLU A C 1
ATOM 1546 O O . GLU A 1 193 ? 14.035 -5.296 -16.964 1.00 95.19 193 GLU A O 1
ATOM 1551 N N . PHE A 1 194 ? 13.415 -7.068 -15.721 1.00 97.31 194 PHE A N 1
ATOM 1552 C CA . PHE A 1 194 ? 13.737 -6.446 -14.447 1.00 97.31 194 PHE A CA 1
ATOM 1553 C C . PHE A 1 194 ? 15.215 -6.598 -14.140 1.00 97.31 194 PHE A C 1
ATOM 1555 O O . PHE A 1 194 ? 15.811 -7.644 -14.394 1.00 97.31 194 PHE A O 1
ATOM 1562 N N . VAL A 1 195 ? 15.777 -5.558 -13.541 1.00 97.56 195 VAL A N 1
ATOM 1563 C CA . VAL A 1 195 ? 17.195 -5.478 -13.225 1.00 97.56 195 VAL A CA 1
ATOM 1564 C C . VAL A 1 195 ? 17.357 -5.291 -11.730 1.00 97.56 195 VAL A C 1
ATOM 1566 O O . VAL A 1 195 ? 16.786 -4.374 -11.133 1.00 97.56 195 VAL A O 1
ATOM 1569 N N . PHE A 1 196 ? 18.165 -6.156 -11.122 1.00 96.38 196 PHE A N 1
ATOM 1570 C CA . PHE A 1 196 ? 18.661 -5.913 -9.783 1.00 96.38 196 PHE A CA 1
ATOM 1571 C C . PHE A 1 196 ? 19.817 -4.925 -9.900 1.00 96.38 196 PHE A C 1
ATOM 1573 O O . PHE A 1 196 ? 20.828 -5.209 -10.529 1.00 96.38 196 PHE A O 1
ATOM 1580 N N . VAL A 1 197 ? 19.663 -3.737 -9.320 1.00 94.69 197 VAL A N 1
ATOM 1581 C CA . VAL A 1 197 ? 20.586 -2.615 -9.548 1.00 94.69 197 VAL A CA 1
ATOM 1582 C C . VAL A 1 197 ? 22.023 -2.920 -9.118 1.00 94.69 197 VAL A C 1
ATOM 1584 O O . VAL A 1 197 ? 22.953 -2.352 -9.682 1.00 94.69 197 VAL A O 1
ATOM 1587 N N . LYS A 1 198 ? 22.221 -3.841 -8.172 1.00 93.00 198 LYS A N 1
ATOM 1588 C CA . LYS A 1 198 ? 23.556 -4.304 -7.784 1.00 93.00 198 LYS A CA 1
ATOM 1589 C C . LYS A 1 198 ? 24.294 -5.023 -8.924 1.00 93.00 198 LYS A C 1
ATOM 1591 O O . LYS A 1 198 ? 25.511 -4.949 -8.959 1.00 93.00 198 LYS A O 1
ATOM 1596 N N . ASP A 1 199 ? 23.581 -5.651 -9.859 1.00 91.69 199 ASP A N 1
ATOM 1597 C CA . ASP A 1 199 ? 24.174 -6.352 -11.009 1.00 91.69 199 ASP A CA 1
ATOM 1598 C C . ASP A 1 199 ? 24.732 -5.376 -12.072 1.00 91.69 199 ASP A C 1
ATOM 1600 O O . ASP A 1 199 ? 25.379 -5.805 -13.024 1.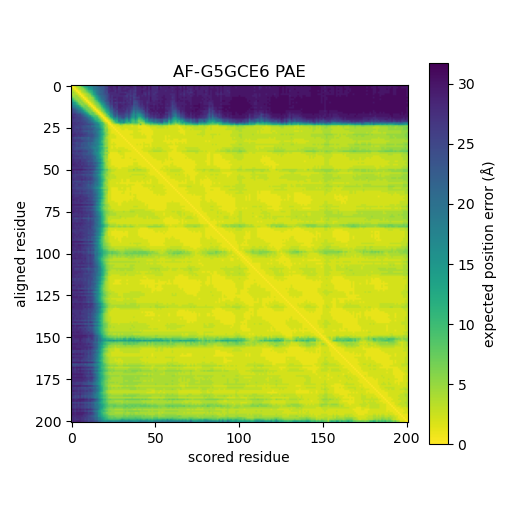00 91.69 199 ASP A O 1
ATOM 1604 N N . LEU A 1 200 ? 24.468 -4.068 -11.934 1.00 89.25 200 LEU A N 1
ATOM 1605 C CA . LEU A 1 2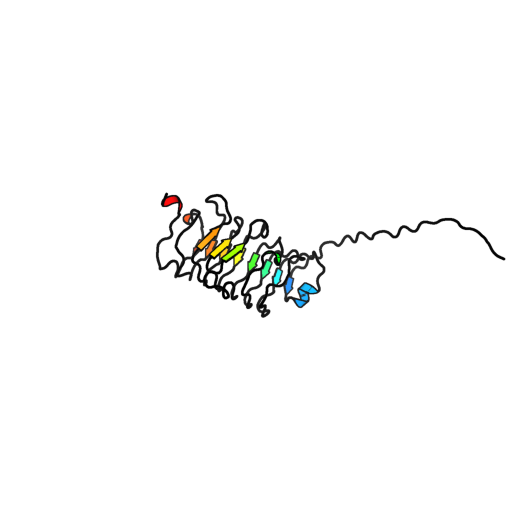00 ? 24.961 -3.007 -12.824 1.00 89.25 200 LEU A CA 1
ATOM 1606 C C . LEU A 1 200 ? 26.204 -2.272 -12.290 1.00 89.25 200 LEU A C 1
ATOM 1608 O O . LEU A 1 200 ? 26.716 -1.393 -12.986 1.00 89.25 200 LEU A O 1
ATOM 1612 N N . MET A 1 201 ? 26.622 -2.552 -11.052 1.00 85.50 201 MET A N 1
ATOM 1613 C CA . MET A 1 201 ? 27.770 -1.922 -10.381 1.00 85.50 201 MET A CA 1
ATOM 1614 C C . MET A 1 201 ? 29.009 -2.804 -10.483 1.00 85.50 201 MET A C 1
ATOM 1616 O O . MET A 1 201 ? 30.102 -2.226 -10.663 1.00 85.50 201 MET A O 1
#

Mean predicted aligned error: 7.2 Å

Organism: NCBI:txid679199

Radius of gyration: 23.61 Å; Cα contacts (8 Å, |Δi|>4): 468; chains: 1; bounding box: 56×40×94 Å

Solvent-accessible surface area (backbone atoms only — not comparable to full-atom values): 10643 Å² total; per-residue (Å²): 140,80,90,89,80,91,75,90,74,88,78,83,78,73,78,77,78,73,80,70,68,66,54,73,37,69,69,45,65,41,67,72,59,50,71,71,51,64,78,56,29,34,28,48,31,37,42,42,45,68,64,69,36,60,60,77,66,82,40,49,58,33,38,31,38,28,41,33,47,22,51,26,47,26,37,62,86,60,75,84,26,45,29,49,55,24,29,34,40,32,45,24,43,27,32,31,22,69,86,36,96,73,18,74,47,73,43,54,52,87,58,39,73,50,31,30,34,40,35,47,20,41,30,33,35,19,29,42,35,38,33,46,69,27,27,35,40,34,50,22,43,25,53,28,38,46,64,41,62,61,56,98,54,64,61,76,52,42,51,30,39,32,44,20,42,10,45,65,22,73,32,62,30,72,28,68,67,86,72,30,81,40,71,43,55,57,69,18,27,76,76,53,78,72,39,42,55,74,83,76,112

Nearest PDB structures (foldseek):
  3o6n-assembly1_A  TM=6.400E-01  e=3.360E-02  Anopheles gambiae
  4j4l-assembly1_A  TM=6.036E-01  e=1.428E-02  Listeria monocytogenes
  6hkw-assembly5_E  TM=5.608E-01  e=2.484E-02  Homo sapiens
  7r86-assembly2_B  TM=6.809E-01  e=1.069E-01  Mus musculus
  7b1c-assembly1_A  TM=3.649E-01  e=9.317E-01  Aedes aegypti

pLDDT: mean 90.31, std 18.69, range [30.03, 98.94]

Foldseek 3Di:
DDDDDDDDDDDPPDPPPPPPPQQEAAEDEDPVRVVVDDFAHEYAYYHHAPVQDQDQAQPCRYHYAAYAHENHAHQEDDLNSDHQNYAEYEQYHYAHPVVDQADADEDECRSNVRHAYYENDQYAHAHYEYEQNHAYYEHDNYCYQYYHYPDPAQHHNHLAYAHANNQNHCLEHSHPPVPRNHYHHHNYNVPDHHDDVVVVD

Sequence (201 aa):
MSFCVGIAMACSTSLASGSTTPTDVDRVKGLQALYQLPAGTHVRHCDLSHSRLTKMPNLSMYTIDTLDLSHNALQEIAELQFPEDVVVLDLSHNQIGAKEKEAKVQFHNEIFPRLTTLDISHNKIFRLLYPLRLQHLNVSHNVLRYLRVNATSWQNNLQSLDISHNWHFDGLFYYDFKLIPTLKRDSCAQGREFVFVKDLM

InterPro domains:
  IPR001611 Leucine-rich repeat [PF13516] (88-98)
  IPR001611 Leucine-rich repeat [PF13516] (115-125)
  IPR001611 Leucine-rich repeat [PS51450] (63-84)
  IPR032675 Leucine-rich repeat domain superfamily [G3DSA:3.80.10.10] (21-185)